Protein AF-0000000068847192 (afdb_homodimer)

Secondary structure (DSSP, 8-state):
--GGG----------------------SS-GGGSPP---PSSPPGGGB-HHHHHHHHHHHHHHHHHTT-HHHHHHHHHHHHHHHHIIIIIIIIIIIS--S---HHHHHHHHHHHHHHTS--HHHHHHHHHHHHHTTTSTT-TT-GGG-HHIIIIIHHHBPPP--/---TT----------------------SS-GGGSPP---PSSPPGGGB-HHHHHHHHHHHHHHHHHTT-HHHHHHHHHHHHHHHHIIIIIIIIIIIS--S---HHHHHHHHHHHHHHTS--HHHHHHHHHHHHHTTTSTT-TT-GGG-HHIIIIIHHHBPPP--

Sequence (328 aa):
MVLAALYGSSLSRANTEESSLDTLTKTTIPYKDQERKCSSFPPPLKDIRFTMATYITLTQLLGFAGIFFVATIWWAFILWPITGFGITGGAHRLWAHRSYKASFAYRFVVMLVNSCANQGTIFHWARDHRTHHFHSETVADPHDAIRGFWFAHMGWLYLKKDPRMVLAALYGSSLSRANTEESSLDTLTKTTIPYKDQERKCSSFPPPLKDIRFTMATYITLTQLLGFAGIFFVATIWWAFILWPITGFGITGGAHRLWAHRSYKASFAYRFVVMLVNSCANQGTIFHWARDHRTHHFHSETVADPHDAIRGFWFAHMGWLYLKKDPR

Organism: Emiliania huxleyi (strain CCMP1516) (NCBI:txid280463)

Nearest PDB structures (foldseek):
  4zyo-assembly1_A  TM=8.485E-01  e=9.869E-08  Homo sapiens
  6wf2-assembly2_B  TM=8.225E-01  e=1.089E-06  Mus musculus
  4zyo-assembly1_A  TM=8.483E-01  e=6.723E-08  Homo sapiens
  6wf2-assembly2_B  TM=8.226E-01  e=6.934E-07  Mus musculus

Radius of gyration: 26.0 Å; Cα contacts (8 Å, |Δi|>4): 308; chains: 2; bounding box: 58×50×109 Å

pLDDT: mean 81.65, std 25.5, range [20.22, 98.69]

Solvent-accessible surface area (backbone atoms only — not comparable to full-atom values): 18734 Å² total; per-residue (Å²): 134,79,77,80,71,66,86,69,72,78,75,71,80,68,76,70,74,73,69,72,79,65,78,67,75,70,69,85,61,55,51,78,70,46,80,64,77,77,78,55,85,76,67,60,73,89,45,46,32,61,70,51,37,49,50,54,52,49,51,49,52,51,51,61,61,34,68,80,35,68,69,50,48,52,50,48,63,60,43,46,63,50,22,46,40,9,39,56,58,24,37,44,33,41,63,49,56,49,17,52,85,77,53,69,70,56,50,50,53,33,49,52,33,24,52,71,53,65,68,64,52,61,68,57,38,22,50,52,51,52,40,29,33,76,27,60,68,21,63,56,12,68,49,24,27,82,71,23,44,62,35,36,70,50,43,42,63,31,34,62,73,70,87,105,143,81,70,90,70,63,87,72,72,78,76,69,79,67,76,67,73,74,67,71,77,66,78,65,73,71,69,85,61,55,52,77,72,46,81,65,78,77,78,56,84,76,66,60,72,88,45,47,33,60,71,52,38,50,51,54,52,50,51,49,52,50,50,62,59,34,68,79,33,69,68,50,49,53,50,48,62,60,42,44,64,51,23,45,41,9,39,56,58,24,36,45,32,41,62,48,56,48,17,50,87,76,51,68,70,56,50,50,54,34,50,53,33,23,53,71,50,66,68,65,51,61,68,58,40,22,50,51,51,51,40,29,33,74,27,59,70,22,64,58,13,68,50,24,26,81,71,22,43,62,35,37,72,52,42,43,63,31,32,61,72,72,87,104

InterPro domains:
  IPR015876 Acyl-CoA desaturase [PR00075] (69-91)
  IPR015876 Acyl-CoA desaturase [PR00075] (92-112)
  IPR015876 Acyl-CoA desaturase [PR00075] (129-158)
  IPR015876 Acyl-CoA desaturase [PTHR11351] (25-163)
  IPR015876 Acyl-CoA desaturase [cd03505] (71-157)

Foldseek 3Di:
DPPPPDPPPPPPPPPPPPPPPPCPVPPPDPLQPDDAPLQPPPHDPVFFPVVQVVVVVVVVVVVVVLVPPPVSVVVCVVLVVQLVCLVVVNLNDCQQVVVDDDDPVVNVSSQVSPVVVVPDHSVVSSVLVNQCVVQAQGNSNLQRCVSDDVSNPPVSSGGHGDPD/DPPPPDPPPPPPPPPPPPPPPPCPVPPPDPLQPDDAPLQPPPHDPVFFPVVQQVVVVVVVVVVVVLVPPPVSVVVCVVLVVQLVCLVVVNLNDCQQVVVDDDDPVVNVSSQVSPVVVVPDHSVVSSVLVNQCVVQAQGLSNLQRCVSDDVSNPPVSSGGHRDPD

Structure (mmCIF, N/CA/C/O backbone):
data_AF-0000000068847192-model_v1
#
loop_
_entity.id
_entity.type
_entity.pdbx_description
1 polymer 'Fatty acid desaturase domain-containing protein'
#
loop_
_atom_site.group_PDB
_atom_site.id
_atom_site.type_symbol
_atom_site.label_atom_id
_atom_site.label_alt_id
_atom_site.label_comp_id
_atom_site.label_asym_id
_atom_site.label_entity_id
_atom_site.label_seq_id
_atom_site.pdbx_PDB_ins_code
_atom_site.Cartn_x
_atom_site.Cartn_y
_atom_site.Cartn_z
_atom_site.occupancy
_atom_site.B_iso_or_equiv
_atom_site.auth_seq_id
_atom_site.auth_comp_id
_atom_site.auth_asym_id
_atom_site.auth_atom_id
_atom_site.pdbx_PDB_model_num
ATOM 1 N N . MET A 1 1 ? 3.75 22.703 -53.25 1 21.34 1 MET A N 1
ATOM 2 C CA . MET A 1 1 ? 3.633 22.984 -51.812 1 21.34 1 MET A CA 1
ATOM 3 C C . MET A 1 1 ? 2.201 22.781 -51.344 1 21.34 1 MET A C 1
ATOM 5 O O . MET A 1 1 ? 1.979 22.234 -50.25 1 21.34 1 MET A O 1
ATOM 9 N N . VAL A 1 2 ? 1.246 23.406 -51.969 1 22.47 2 VAL A N 1
ATOM 10 C CA . VAL A 1 2 ? -0.126 23.656 -51.562 1 22.47 2 VAL A CA 1
ATOM 11 C C . VAL A 1 2 ? -0.964 22.391 -51.75 1 22.47 2 VAL A C 1
ATOM 13 O O . VAL A 1 2 ? -2.178 22.406 -51.5 1 22.47 2 VAL A O 1
ATOM 16 N N . LEU A 1 3 ? -0.481 21.359 -52.406 1 22.64 3 LEU A N 1
ATOM 17 C CA . LEU A 1 3 ? -1.389 20.391 -53 1 22.64 3 LEU A CA 1
ATOM 18 C C . LEU A 1 3 ? -2.107 19.578 -51.938 1 22.64 3 LEU A C 1
ATOM 20 O O . LEU A 1 3 ? -2.809 18.625 -52.25 1 22.64 3 LEU A O 1
ATOM 24 N N . ALA A 1 4 ? -1.547 19.609 -50.656 1 22.33 4 ALA A N 1
ATOM 25 C CA . ALA A 1 4 ? -1.817 18.5 -49.719 1 22.33 4 ALA A CA 1
ATOM 26 C C . ALA A 1 4 ? -3.27 18.531 -49.25 1 22.33 4 ALA A C 1
ATOM 28 O O . ALA A 1 4 ? -3.645 17.797 -48.344 1 22.33 4 ALA A O 1
ATOM 29 N N . ALA A 1 5 ? -4.055 19.5 -49.625 1 23.88 5 ALA A N 1
ATOM 30 C CA . ALA A 1 5 ? -5.266 19.844 -48.875 1 23.88 5 ALA A CA 1
ATOM 31 C C . ALA A 1 5 ? -6.348 18.781 -49.094 1 23.88 5 ALA A C 1
ATOM 33 O O . ALA A 1 5 ? -7.223 18.609 -48.219 1 23.88 5 ALA A O 1
ATOM 34 N N . LEU A 1 6 ? -6.488 18.219 -50.219 1 22.09 6 LEU A N 1
ATOM 35 C CA . LEU A 1 6 ? -7.848 17.953 -50.688 1 22.09 6 LEU A CA 1
ATOM 36 C C . LEU A 1 6 ? -8.43 16.734 -50 1 22.09 6 LEU A C 1
ATOM 38 O O . LEU A 1 6 ? -9.656 16.594 -49.875 1 22.09 6 LEU A O 1
ATOM 42 N N . TYR A 1 7 ? -7.719 15.641 -49.844 1 24.02 7 TYR A N 1
ATOM 43 C CA . TYR A 1 7 ? -8.523 14.43 -49.906 1 24.02 7 TYR A CA 1
ATOM 44 C C . TYR A 1 7 ? -9.359 14.273 -48.625 1 24.02 7 TYR A C 1
ATOM 46 O O . TYR A 1 7 ? -8.836 13.898 -47.594 1 24.02 7 TYR A O 1
ATOM 54 N N . GLY A 1 8 ? -10.281 15.219 -48.281 1 24.44 8 GLY A N 1
ATOM 55 C CA . GLY A 1 8 ? -11.172 15.164 -47.125 1 24.44 8 GLY A CA 1
ATOM 56 C C . GLY A 1 8 ? -12.078 13.953 -47.156 1 24.44 8 GLY A C 1
ATOM 57 O O . GLY A 1 8 ? -13.188 14 -47.688 1 24.44 8 GLY A O 1
ATOM 58 N N . SER A 1 9 ? -11.594 12.789 -47.625 1 23.48 9 SER A N 1
ATOM 59 C CA . SER A 1 9 ? -12.547 11.695 -47.781 1 23.48 9 SER A CA 1
ATOM 60 C C . SER A 1 9 ? -13.422 11.516 -46.562 1 23.48 9 SER A C 1
ATOM 62 O O . SER A 1 9 ? -12.961 11.734 -45.438 1 23.48 9 SER A O 1
ATOM 64 N N . SER A 1 10 ? -14.734 11.656 -46.719 1 24.69 10 SER A N 1
ATOM 65 C CA . SER A 1 10 ? -15.914 11.406 -45.906 1 24.69 10 SER A CA 1
ATOM 66 C C . SER A 1 10 ? -15.844 10.039 -45.219 1 24.69 10 SER A C 1
ATOM 68 O O . SER A 1 10 ? -15.93 9.008 -45.906 1 24.69 10 SER A O 1
ATOM 70 N N . LEU A 1 11 ? -14.883 9.703 -44.5 1 23.61 11 LEU A N 1
ATOM 71 C CA . LEU A 1 11 ? -14.922 8.422 -43.781 1 23.61 11 LEU A CA 1
ATOM 72 C C . LEU A 1 11 ? -16.297 8.195 -43.156 1 23.61 11 LEU A C 1
ATOM 74 O O . LEU A 1 11 ? -16.734 8.977 -42.312 1 23.61 11 LEU A O 1
ATOM 78 N N . SER A 1 12 ? -17.188 7.723 -43.875 1 22.62 12 SER A N 1
ATOM 79 C CA . SER A 1 12 ? -18.516 7.309 -43.438 1 22.62 12 SER A CA 1
ATOM 80 C C . SER A 1 12 ? -18.469 6.582 -42.094 1 22.62 12 SER A C 1
ATOM 82 O O . SER A 1 12 ? -17.609 5.711 -41.875 1 22.62 12 SER A O 1
ATOM 84 N N . ARG A 1 13 ? -18.953 7.188 -41.125 1 25.27 13 ARG A N 1
ATOM 85 C CA . ARG A 1 13 ? -19.234 6.613 -39.812 1 25.27 13 ARG A CA 1
ATOM 86 C C . ARG A 1 13 ? -19.969 5.289 -39.938 1 25.27 13 ARG A C 1
ATOM 88 O O . ARG A 1 13 ? -21.188 5.27 -40.156 1 25.27 13 ARG A O 1
ATOM 95 N N . ALA A 1 14 ? -19.484 4.348 -40.656 1 26.11 14 ALA A N 1
ATOM 96 C CA . ALA A 1 14 ? -20.125 3.033 -40.688 1 26.11 14 ALA A CA 1
ATOM 97 C C . ALA A 1 14 ? -20.719 2.707 -39.312 1 26.11 14 ALA A C 1
ATOM 99 O O . ALA A 1 14 ? -20.125 3.02 -38.281 1 26.11 14 ALA A O 1
ATOM 100 N N . ASN A 1 15 ? -22 2.572 -39.25 1 25.14 15 ASN A N 1
ATOM 101 C CA . ASN A 1 15 ? -22.906 2.146 -38.188 1 25.14 15 ASN A CA 1
ATOM 102 C C . ASN A 1 15 ? -22.359 0.946 -37.406 1 25.14 15 ASN A C 1
ATOM 104 O O . ASN A 1 15 ? -22.344 -0.173 -37.938 1 25.14 15 ASN A O 1
ATOM 108 N N . THR A 1 16 ? -21.188 0.986 -37.031 1 26.28 16 THR A N 1
ATOM 109 C CA . THR A 1 16 ? -20.812 -0.153 -36.188 1 26.28 16 THR A CA 1
ATOM 110 C C . THR A 1 16 ? -21.969 -0.578 -35.312 1 26.28 16 THR A C 1
ATOM 112 O O . THR A 1 16 ? -22.5 0.225 -34.531 1 26.28 16 THR A O 1
ATOM 115 N N . GLU A 1 17 ? -22.797 -1.427 -35.844 1 28.17 17 GLU A N 1
ATOM 116 C CA . GLU A 1 17 ? -23.828 -2.113 -35.062 1 28.17 17 GLU A CA 1
ATOM 117 C C . GLU A 1 17 ? -23.391 -2.301 -33.594 1 28.17 17 GLU A C 1
ATOM 119 O O . GLU A 1 17 ? -22.25 -2.721 -33.344 1 28.17 17 GLU A O 1
ATOM 124 N N . GLU A 1 18 ? -23.781 -1.43 -32.719 1 30.08 18 GLU A N 1
ATOM 125 C CA . GLU A 1 18 ? -23.781 -1.596 -31.281 1 30.08 18 GLU A CA 1
ATOM 126 C C . GLU A 1 18 ? -24.031 -3.051 -30.891 1 30.08 18 GLU A C 1
ATOM 128 O O . GLU A 1 18 ? -25.109 -3.584 -31.109 1 30.08 18 GLU A O 1
ATOM 133 N N . SER A 1 19 ? -23.203 -3.93 -31.297 1 30.58 19 SER A N 1
ATOM 134 C CA . SER A 1 19 ? -23.391 -5.262 -30.719 1 30.58 19 SER A CA 1
ATOM 135 C C . SER A 1 19 ? -24.016 -5.184 -29.328 1 30.58 19 SER A C 1
ATOM 137 O O . SER A 1 19 ? -23.656 -4.32 -28.531 1 30.58 19 SER A O 1
ATOM 139 N N . SER A 1 20 ? -25.25 -5.598 -29.172 1 30.47 20 SER A N 1
ATOM 140 C CA . SER A 1 20 ? -26.031 -5.809 -27.953 1 30.47 20 SER A CA 1
ATOM 141 C C . SER A 1 20 ? -25.141 -6.215 -26.797 1 30.47 20 SER A C 1
ATOM 143 O O . SER A 1 20 ? -24.375 -7.18 -26.891 1 30.47 20 SER A O 1
ATOM 145 N N . LEU A 1 21 ? -24.453 -5.316 -26.172 1 32 21 LEU A N 1
ATOM 146 C CA . LEU A 1 21 ? -24 -5.586 -24.797 1 32 21 LEU A CA 1
ATOM 147 C C . LEU A 1 21 ? -24.875 -6.66 -24.156 1 32 21 LEU A C 1
ATOM 149 O O . LEU A 1 21 ? -26.047 -6.418 -23.859 1 32 21 LEU A O 1
ATOM 153 N N . ASP A 1 22 ? -25.016 -7.801 -24.719 1 30.55 22 ASP A N 1
ATOM 154 C CA . ASP A 1 22 ? -25.672 -8.992 -24.188 1 30.55 22 ASP A CA 1
ATOM 155 C C . ASP A 1 22 ? -25.797 -8.938 -22.672 1 30.55 22 ASP A C 1
ATOM 157 O O . ASP A 1 22 ? -24.938 -8.383 -22 1 30.55 22 ASP A O 1
ATOM 161 N N . THR A 1 23 ? -27.016 -8.992 -22.062 1 32.91 23 THR A N 1
ATOM 162 C CA . THR A 1 23 ? -27.516 -9.258 -20.719 1 32.91 23 THR A CA 1
ATOM 163 C C . THR A 1 23 ? -26.562 -10.141 -19.938 1 32.91 23 THR A C 1
ATOM 165 O O . THR A 1 23 ? -26.516 -11.352 -20.141 1 32.91 23 THR A O 1
ATOM 168 N N . LEU A 1 24 ? -25.344 -10.109 -20.078 1 34.66 24 LEU A N 1
ATOM 169 C CA . LEU A 1 24 ? -24.641 -10.906 -19.078 1 34.66 24 LEU A CA 1
ATOM 170 C C . LEU A 1 24 ? -25.469 -10.977 -17.781 1 34.66 24 LEU A C 1
ATOM 172 O O . LEU A 1 24 ? -25.844 -9.945 -17.234 1 34.66 24 LEU A O 1
ATOM 176 N N . THR A 1 25 ? -26.344 -11.812 -17.656 1 34.16 25 THR A N 1
ATOM 177 C CA . THR A 1 25 ? -27.062 -12.188 -16.438 1 34.16 25 THR A CA 1
ATOM 178 C C . THR A 1 25 ? -26.25 -11.82 -15.195 1 34.16 25 THR A C 1
ATOM 180 O O . THR A 1 25 ? -25.156 -12.344 -14.984 1 34.16 25 THR A O 1
ATOM 183 N N . LYS A 1 26 ? -26.109 -10.523 -14.789 1 43.44 26 LYS A N 1
ATOM 184 C CA . LYS A 1 26 ? -25.734 -10.008 -13.477 1 43.44 26 LYS A CA 1
ATOM 185 C C . LYS A 1 26 ? -25.812 -11.102 -12.414 1 43.44 26 LYS A C 1
ATOM 187 O O . LYS A 1 26 ? 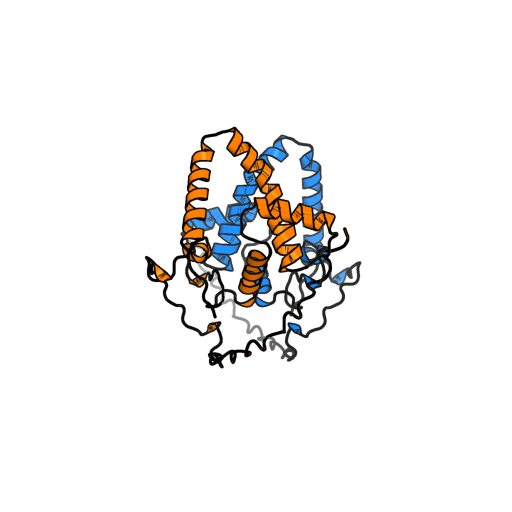-26.906 -11.586 -12.094 1 43.44 26 LYS A O 1
ATOM 192 N N . THR A 1 27 ? -25.016 -12.016 -12.461 1 47.59 27 THR A N 1
ATOM 193 C CA . THR A 1 27 ? -25.094 -12.945 -11.336 1 47.59 27 THR A CA 1
ATOM 194 C C . THR A 1 27 ? -25.484 -12.219 -10.055 1 47.59 27 THR A C 1
ATOM 196 O O . THR A 1 27 ? -24.812 -11.266 -9.648 1 47.59 27 THR A O 1
ATOM 199 N N . THR A 1 28 ? -26.656 -12.125 -9.594 1 61.75 28 THR A N 1
ATOM 200 C CA . THR A 1 28 ? -27.375 -11.594 -8.438 1 61.75 28 THR A CA 1
ATOM 201 C C . THR A 1 28 ? -26.625 -11.922 -7.145 1 61.75 28 THR A C 1
ATOM 203 O O . THR A 1 28 ? -26.969 -11.391 -6.082 1 61.75 28 THR A O 1
ATOM 206 N N . ILE A 1 29 ? -25.641 -12.914 -7.391 1 66.25 29 ILE A N 1
ATOM 207 C CA . ILE A 1 29 ? -25.016 -13.266 -6.121 1 66.25 29 ILE A CA 1
ATOM 208 C C . ILE A 1 29 ? -23.859 -12.312 -5.832 1 66.25 29 ILE A C 1
ATOM 210 O O . ILE A 1 29 ? -22.969 -12.133 -6.668 1 66.25 29 ILE A O 1
ATOM 214 N N . PRO A 1 30 ? -23.922 -11.625 -4.781 1 75 30 PRO A N 1
ATOM 215 C CA . PRO A 1 30 ? -22.828 -10.742 -4.395 1 75 30 PRO A CA 1
ATOM 216 C C . PRO A 1 30 ? -21.453 -11.422 -4.504 1 75 30 PRO A C 1
ATOM 218 O O . PRO A 1 30 ? -21.344 -12.625 -4.246 1 75 30 PRO A O 1
ATOM 221 N N . TYR A 1 31 ? -20.453 -10.695 -5.027 1 76.44 31 TYR A N 1
ATOM 222 C CA . TYR A 1 31 ? -19.109 -11.219 -5.23 1 76.44 31 TYR A CA 1
ATOM 223 C C . TYR A 1 31 ? -18.641 -12 -4.012 1 76.44 31 TYR A C 1
ATOM 225 O O . TYR A 1 31 ? -17.953 -13.016 -4.148 1 76.44 31 TYR A O 1
ATOM 233 N N . LYS A 1 32 ? -18.953 -11.531 -2.896 1 74.88 32 LYS A N 1
ATOM 234 C CA . LYS A 1 32 ? -18.516 -12.141 -1.646 1 74.88 32 LYS A CA 1
ATOM 235 C C . LYS A 1 32 ? -19.047 -13.562 -1.512 1 74.88 32 LYS A C 1
ATOM 237 O O . LYS A 1 32 ? -18.453 -14.391 -0.814 1 74.88 32 LYS A O 1
ATOM 242 N N . ASP A 1 33 ? -19.969 -13.805 -2.234 1 77 33 ASP A N 1
ATOM 243 C CA . ASP A 1 33 ? -20.641 -15.094 -2.084 1 77 33 ASP A CA 1
ATOM 244 C C . ASP A 1 33 ? -20.344 -16.016 -3.258 1 77 33 ASP A C 1
ATOM 246 O O . ASP A 1 33 ? -20.766 -17.172 -3.27 1 77 33 ASP A O 1
ATOM 250 N N . GLN A 1 34 ? -19.688 -15.438 -4.121 1 74.88 34 GLN A N 1
ATOM 251 C CA . GLN A 1 34 ? -19.344 -16.25 -5.289 1 74.88 34 GLN A CA 1
ATOM 252 C C . GLN A 1 34 ? -18.156 -17.156 -5 1 74.88 34 GLN A C 1
ATOM 254 O O . GLN A 1 34 ? -17.266 -16.812 -4.227 1 74.88 34 GLN A O 1
ATOM 259 N N . GLU A 1 35 ? -18.266 -18.391 -5.578 1 76.31 35 GLU A N 1
ATOM 260 C CA . GLU A 1 35 ? -17.219 -19.375 -5.375 1 76.31 35 GLU A CA 1
ATOM 261 C C . GLU A 1 35 ? -15.961 -19.016 -6.164 1 76.31 35 GLU A C 1
ATOM 263 O O . GLU A 1 35 ? -16.047 -18.547 -7.301 1 76.31 35 GLU A O 1
ATOM 268 N N . ARG A 1 36 ? -14.883 -19.141 -5.477 1 76.88 36 ARG A N 1
ATOM 269 C CA . ARG A 1 36 ? -13.602 -18.875 -6.125 1 76.88 36 ARG A CA 1
ATOM 270 C C . ARG A 1 36 ? -13.203 -20.031 -7.039 1 76.88 36 ARG A C 1
ATOM 272 O O . ARG A 1 36 ? -13.469 -21.203 -6.723 1 76.88 36 ARG A O 1
ATOM 279 N N . LYS A 1 37 ? -12.906 -19.672 -8.188 1 60.16 37 LYS A N 1
ATOM 280 C CA . LYS A 1 37 ? -12.391 -20.734 -9.055 1 60.16 37 LYS A CA 1
ATOM 281 C C . LYS A 1 37 ? -11.117 -21.344 -8.477 1 60.16 37 LYS A C 1
ATOM 283 O O . LYS A 1 37 ? -10.219 -20.625 -8.047 1 60.16 37 LYS A O 1
ATOM 288 N N . CYS A 1 38 ? -11.25 -22.484 -7.691 1 57.78 38 CYS A N 1
ATOM 289 C CA . CYS A 1 38 ? -10.07 -23.172 -7.18 1 57.78 38 CYS A CA 1
ATOM 290 C C . CYS A 1 38 ? -8.945 -23.172 -8.219 1 57.78 38 CYS A C 1
ATOM 292 O O . CYS A 1 38 ? -9.164 -23.547 -9.367 1 57.78 38 CYS A O 1
ATOM 294 N N . SER A 1 39 ? -8 -22.203 -8.094 1 58.22 39 SER A N 1
ATOM 295 C CA . SER A 1 39 ? -6.891 -22.219 -9.047 1 58.22 39 SER A CA 1
ATOM 296 C C . SER A 1 39 ? -6.051 -23.484 -8.883 1 58.22 39 SER A C 1
ATOM 298 O O . SER A 1 39 ? -5.594 -23.797 -7.781 1 58.22 39 SER A O 1
ATOM 300 N N . SER A 1 40 ? -6.402 -24.594 -9.516 1 65.38 40 SER A N 1
ATOM 301 C CA . SER A 1 40 ? -5.543 -25.766 -9.586 1 65.38 40 SER A CA 1
ATOM 302 C C . SER A 1 40 ? -4.145 -25.391 -10.07 1 65.38 40 SER A C 1
ATOM 304 O O . SER A 1 40 ? -3.979 -24.469 -10.859 1 65.38 40 SER A O 1
ATOM 306 N N . PHE A 1 41 ? -3.078 -25.844 -9.336 1 74.62 41 PHE A N 1
ATOM 307 C CA . PHE A 1 41 ? -1.719 -25.719 -9.852 1 74.62 41 PHE A CA 1
ATOM 308 C C . PHE A 1 41 ? -1.278 -27.016 -10.523 1 74.62 41 PHE A C 1
ATOM 310 O O . PHE A 1 41 ? -1.486 -28.109 -9.992 1 74.62 41 PHE A O 1
ATOM 317 N N . PRO A 1 42 ? -0.762 -26.984 -11.672 1 80.56 42 PRO A N 1
ATOM 318 C CA . PRO A 1 42 ? -0.5 -25.781 -12.469 1 80.56 42 PRO A CA 1
ATOM 319 C C . PRO A 1 42 ? -1.751 -25.25 -13.164 1 80.56 42 PRO A C 1
ATOM 321 O O . PRO A 1 42 ? -2.668 -26.016 -13.461 1 80.56 42 PRO A O 1
ATOM 324 N N . PRO A 1 43 ? -1.784 -23.922 -13.383 1 84.62 43 PRO A N 1
ATOM 325 C CA . PRO A 1 43 ? -2.934 -23.375 -14.109 1 84.62 43 PRO A CA 1
ATOM 326 C C . PRO A 1 43 ? -2.996 -23.844 -15.562 1 84.62 43 PRO A C 1
ATOM 328 O O . PRO A 1 43 ? -1.967 -24.172 -16.156 1 84.62 43 PRO A O 1
ATOM 331 N N . PRO A 1 44 ? -4.242 -23.906 -16.016 1 87.06 44 PRO A N 1
ATOM 332 C CA . PRO A 1 44 ? -4.352 -24.219 -17.453 1 87.06 44 PRO A CA 1
ATOM 333 C C . PRO A 1 44 ? -3.605 -23.219 -18.328 1 87.06 44 PRO A C 1
ATOM 335 O O . PRO A 1 44 ? -3.574 -22.016 -18.016 1 87.06 44 PRO A O 1
ATOM 338 N N . LEU A 1 45 ? -3.002 -23.719 -19.391 1 90 45 LEU A N 1
ATOM 339 C CA . LEU A 1 45 ? -2.191 -22.922 -20.297 1 90 45 LEU A CA 1
ATOM 340 C C . LEU A 1 45 ? -3.008 -21.766 -20.875 1 90 45 LEU A C 1
ATOM 342 O O . LEU A 1 45 ? -2.479 -20.672 -21.094 1 90 45 LEU A O 1
ATOM 346 N N . LYS A 1 46 ? -4.32 -22.031 -21.078 1 90.44 46 LYS A N 1
ATOM 347 C CA . LYS A 1 46 ? -5.18 -21.016 -21.703 1 90.44 46 LYS A CA 1
ATOM 348 C C . LYS A 1 46 ? -5.344 -19.812 -20.797 1 90.44 46 LYS A C 1
ATOM 350 O O . LYS A 1 46 ? -5.715 -18.719 -21.25 1 90.44 46 LYS A O 1
ATOM 355 N N . ASP A 1 47 ? -5.082 -19.938 -19.516 1 91.38 47 ASP A N 1
ATOM 356 C CA . ASP A 1 47 ? -5.289 -18.859 -18.562 1 91.38 47 ASP A CA 1
ATOM 357 C C . ASP A 1 47 ? -3.998 -18.078 -18.328 1 91.38 47 ASP A C 1
ATOM 359 O O . ASP A 1 47 ? -4.008 -17.031 -17.688 1 91.38 47 ASP A O 1
ATOM 363 N N . ILE A 1 48 ? -2.922 -18.547 -18.922 1 94.69 48 ILE A N 1
ATOM 364 C CA . ILE A 1 48 ? -1.628 -17.906 -18.688 1 94.69 48 ILE A CA 1
ATOM 365 C C . ILE A 1 48 ? -1.436 -16.75 -19.672 1 94.69 48 ILE A C 1
ATOM 367 O O . ILE A 1 48 ? -1.685 -16.906 -20.875 1 94.69 48 ILE A O 1
ATOM 371 N N . ARG A 1 49 ? -1.026 -15.633 -19.078 1 95.44 49 ARG A N 1
ATOM 372 C CA . ARG A 1 49 ? -0.586 -14.5 -19.906 1 95.44 49 ARG A CA 1
ATOM 373 C C . ARG A 1 49 ? 0.882 -14.648 -20.281 1 95.44 49 ARG A C 1
ATOM 375 O O . ARG A 1 49 ? 1.758 -14.062 -19.641 1 95.44 49 ARG A O 1
ATOM 382 N N . PHE A 1 50 ? 1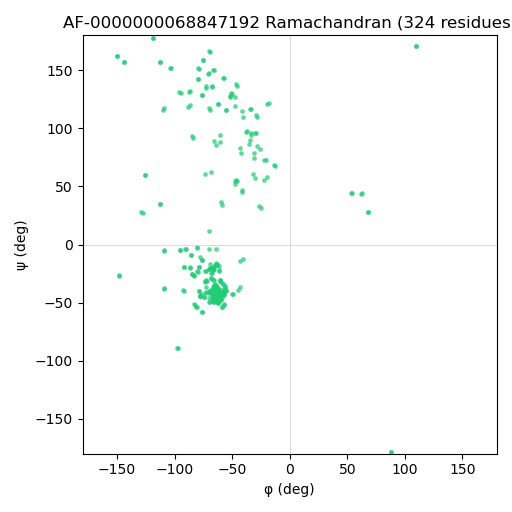.146 -15.203 -21.359 1 96.62 50 PHE A N 1
ATOM 383 C CA . PHE A 1 50 ? 2.486 -15.656 -21.719 1 96.62 50 PHE A CA 1
ATOM 384 C C . PHE A 1 50 ? 3.434 -14.469 -21.875 1 96.62 50 PHE A C 1
ATOM 386 O O . PHE A 1 50 ? 4.602 -14.547 -21.5 1 96.62 50 PHE A O 1
ATOM 393 N N . THR A 1 51 ? 2.975 -13.453 -22.5 1 95.94 51 THR A N 1
ATOM 394 C CA . THR A 1 51 ? 3.836 -12.289 -22.688 1 95.94 51 THR A CA 1
ATOM 395 C C . THR A 1 51 ? 4.289 -11.719 -21.359 1 95.94 51 THR A C 1
ATOM 397 O O . THR A 1 51 ? 5.484 -11.516 -21.125 1 95.94 51 THR A O 1
ATOM 400 N N . MET A 1 52 ? 3.301 -11.562 -20.484 1 96.12 52 MET A N 1
ATOM 401 C CA . MET A 1 52 ? 3.621 -11 -19.172 1 96.12 52 MET A CA 1
ATOM 402 C C . MET A 1 52 ? 4.426 -11.984 -18.344 1 96.12 52 MET A C 1
ATOM 404 O O . MET A 1 52 ? 5.371 -11.594 -17.656 1 96.12 52 MET A O 1
ATOM 408 N N . ALA A 1 53 ? 4.066 -13.203 -18.391 1 96.69 53 ALA A N 1
ATOM 409 C CA . ALA A 1 53 ? 4.766 -14.242 -17.625 1 96.69 53 ALA A CA 1
ATOM 410 C C . ALA A 1 53 ? 6.238 -14.305 -18.031 1 96.69 53 ALA A C 1
ATOM 412 O O . ALA A 1 53 ? 7.117 -14.375 -17.156 1 96.69 53 ALA A O 1
ATOM 413 N N . THR A 1 54 ? 6.469 -14.281 -19.281 1 97.88 54 THR A N 1
ATOM 414 C CA . THR A 1 54 ? 7.84 -14.312 -19.781 1 97.88 54 THR A CA 1
ATOM 415 C C . THR A 1 54 ? 8.602 -13.055 -19.359 1 97.88 54 THR A C 1
ATOM 417 O O . THR A 1 54 ? 9.734 -13.141 -18.891 1 97.88 54 THR A O 1
ATOM 420 N N . TYR A 1 55 ? 7.973 -11.969 -19.562 1 97.62 55 TYR A N 1
ATOM 421 C CA . TYR A 1 55 ? 8.602 -10.695 -19.219 1 97.62 55 TYR A CA 1
ATOM 422 C C . TYR A 1 55 ? 9.008 -10.664 -17.75 1 97.62 55 TYR A C 1
ATOM 424 O O . TYR A 1 55 ? 10.156 -10.359 -17.422 1 97.62 55 TYR A O 1
ATOM 432 N N . ILE A 1 56 ? 8.07 -10.992 -16.875 1 97.06 56 ILE A N 1
ATOM 433 C CA . ILE A 1 56 ? 8.328 -10.93 -15.438 1 97.06 56 ILE A CA 1
ATOM 434 C C . ILE A 1 56 ? 9.422 -11.93 -15.07 1 97.06 56 ILE A C 1
ATOM 436 O O . ILE A 1 56 ? 10.328 -11.609 -14.297 1 97.06 56 ILE A O 1
ATOM 440 N N . THR A 1 57 ? 9.367 -13.109 -15.602 1 97.88 57 THR A N 1
ATOM 441 C CA . THR A 1 57 ? 10.352 -14.141 -15.297 1 97.88 57 THR A CA 1
ATOM 442 C C . THR A 1 57 ? 11.742 -13.703 -15.742 1 97.88 57 THR A C 1
ATOM 444 O O . THR A 1 57 ? 12.711 -13.828 -14.992 1 97.88 57 THR A O 1
ATOM 447 N N . LEU A 1 58 ? 11.812 -13.156 -16.922 1 97.81 58 LEU A N 1
ATOM 448 C CA . LEU A 1 58 ? 13.102 -12.719 -17.438 1 97.81 58 LEU A CA 1
ATOM 449 C C . LEU A 1 58 ? 13.656 -11.562 -16.609 1 97.81 58 LEU A C 1
ATOM 451 O O . LEU A 1 58 ? 14.859 -11.523 -16.328 1 97.81 58 LEU A O 1
ATOM 455 N N . THR A 1 59 ? 12.805 -10.672 -16.281 1 95.81 59 THR A N 1
ATOM 456 C CA . THR A 1 59 ? 13.25 -9.531 -15.484 1 95.81 59 THR A CA 1
ATOM 457 C C . THR A 1 59 ? 13.758 -9.992 -14.125 1 95.81 59 THR A C 1
ATOM 459 O O . THR A 1 59 ? 14.758 -9.477 -13.617 1 95.81 59 THR A O 1
ATOM 462 N N . GLN A 1 60 ? 13.062 -10.977 -13.547 1 96.31 60 GLN A N 1
ATOM 463 C CA . GLN A 1 60 ? 13.516 -11.508 -12.266 1 96.31 60 GLN A CA 1
ATOM 464 C C . GLN A 1 60 ? 14.859 -12.203 -12.398 1 96.31 60 GLN A C 1
ATOM 466 O O . GLN A 1 60 ? 15.734 -12.055 -11.539 1 96.31 60 GLN A O 1
ATOM 471 N N . LEU A 1 61 ? 15.062 -12.945 -13.414 1 97.38 61 LEU A N 1
ATOM 472 C CA . LEU A 1 61 ? 16.328 -13.633 -13.656 1 97.38 61 LEU A CA 1
ATOM 473 C C . LEU A 1 61 ? 17.469 -12.625 -13.844 1 97.38 61 LEU A C 1
ATOM 475 O O . LEU A 1 61 ? 18.562 -12.812 -13.305 1 97.38 61 LEU A O 1
ATOM 479 N N . LEU A 1 62 ? 17.188 -11.625 -14.578 1 96 62 LEU A N 1
ATOM 480 C CA . LEU A 1 62 ? 18.188 -10.57 -14.766 1 96 62 LEU A CA 1
ATOM 481 C C . LEU A 1 62 ? 18.484 -9.875 -13.445 1 96 62 LEU A C 1
ATOM 483 O O . LEU A 1 62 ? 19.641 -9.516 -13.188 1 96 62 LEU A O 1
ATOM 487 N N . GLY A 1 63 ? 17.422 -9.648 -12.719 1 95.25 63 GLY A N 1
ATOM 488 C CA . GLY A 1 63 ? 17.656 -9.078 -11.398 1 95.25 63 GLY A CA 1
ATOM 489 C C . GLY A 1 63 ? 18.562 -9.922 -10.539 1 95.25 63 GLY A C 1
ATOM 490 O O . GLY A 1 63 ? 19.469 -9.398 -9.883 1 95.25 63 GLY A O 1
ATOM 491 N N . PHE A 1 64 ? 18.391 -11.195 -10.547 1 96.25 64 PHE A N 1
ATOM 492 C CA . PHE A 1 64 ? 19.219 -12.109 -9.773 1 96.25 64 PHE A CA 1
ATOM 493 C C . PHE A 1 64 ? 20.656 -12.086 -10.289 1 96.25 64 PHE A C 1
ATOM 495 O O . PHE A 1 64 ? 21.609 -12.102 -9.5 1 96.25 64 PHE A O 1
ATOM 502 N N . ALA A 1 65 ? 20.828 -12.031 -11.562 1 96.81 65 ALA A N 1
ATOM 503 C CA . ALA A 1 65 ? 22.156 -11.938 -12.141 1 96.81 65 ALA A CA 1
ATOM 504 C C . ALA A 1 65 ? 22.828 -10.617 -11.75 1 96.81 65 ALA A C 1
ATOM 506 O O . ALA A 1 65 ? 24.047 -10.57 -11.562 1 96.81 65 ALA A O 1
ATOM 507 N N . GLY A 1 66 ? 22 -9.594 -11.641 1 96.62 66 GLY A N 1
ATOM 508 C CA . GLY A 1 66 ? 22.5 -8.266 -11.344 1 96.62 66 GLY A CA 1
ATOM 509 C C . GLY A 1 66 ? 23.109 -8.148 -9.953 1 96.62 66 GLY A C 1
ATOM 510 O O . GLY A 1 66 ? 23.891 -7.238 -9.688 1 96.62 66 GLY A O 1
ATOM 511 N N . ILE A 1 67 ? 22.75 -9.086 -9.07 1 94.94 67 ILE A N 1
ATOM 512 C CA . ILE A 1 67 ? 23.203 -9.016 -7.684 1 94.94 67 ILE A CA 1
ATOM 513 C C . ILE A 1 67 ? 24.719 -9.18 -7.625 1 94.94 67 ILE A C 1
ATOM 515 O O . ILE A 1 67 ? 25.359 -8.727 -6.68 1 94.94 67 ILE A O 1
ATOM 519 N N . PHE A 1 68 ? 25.359 -9.695 -8.688 1 97.25 68 PHE A N 1
ATOM 520 C CA . PHE A 1 68 ? 26.797 -9.977 -8.703 1 97.25 68 PHE A CA 1
ATOM 521 C C . PHE A 1 68 ? 27.562 -8.773 -9.227 1 97.25 68 PHE A C 1
ATOM 523 O O . PHE A 1 68 ? 28.797 -8.781 -9.25 1 97.25 68 PHE A O 1
ATOM 530 N N . PHE A 1 69 ? 26.875 -7.777 -9.625 1 97.69 69 PHE A N 1
ATOM 531 C CA . PHE A 1 69 ? 27.484 -6.547 -10.109 1 97.69 69 PHE A CA 1
ATOM 532 C C . PHE A 1 69 ? 27.266 -5.406 -9.125 1 97.69 69 PHE A C 1
ATOM 534 O O . PHE A 1 69 ? 26.141 -4.945 -8.938 1 97.69 69 PHE A O 1
ATOM 541 N N . VAL A 1 70 ? 28.344 -4.918 -8.57 1 96 70 VAL A N 1
ATOM 542 C CA . VAL A 1 70 ? 28.281 -3.928 -7.5 1 96 70 VAL A CA 1
ATOM 543 C C . VAL A 1 70 ? 27.594 -2.66 -8.008 1 96 70 VAL A C 1
ATOM 545 O O . VAL A 1 70 ? 26.828 -2.033 -7.281 1 96 70 VAL A O 1
ATOM 548 N N . ALA A 1 71 ? 27.953 -2.238 -9.195 1 96.75 71 ALA A N 1
ATOM 549 C CA . ALA A 1 71 ? 27.328 -1.057 -9.781 1 96.75 71 ALA A CA 1
ATOM 550 C C . ALA A 1 71 ? 25.812 -1.223 -9.859 1 96.75 71 ALA A C 1
ATOM 552 O O . ALA A 1 71 ? 25.062 -0.273 -9.617 1 96.75 71 ALA A O 1
ATOM 553 N N . THR A 1 72 ? 25.359 -2.418 -10.195 1 96.56 72 THR A N 1
ATOM 554 C CA . THR A 1 72 ? 23.922 -2.695 -10.281 1 96.56 72 THR A CA 1
ATOM 555 C C . THR A 1 72 ? 23.266 -2.596 -8.914 1 96.56 72 THR A C 1
ATOM 557 O O . THR A 1 72 ? 22.156 -2.084 -8.781 1 96.56 72 THR A O 1
ATOM 560 N N . ILE A 1 73 ? 23.938 -2.979 -7.898 1 93.94 73 ILE A N 1
ATOM 561 C CA . ILE A 1 73 ? 23.406 -2.918 -6.543 1 93.94 73 ILE A CA 1
ATOM 562 C C . ILE A 1 73 ? 23.234 -1.462 -6.117 1 93.94 73 ILE A C 1
ATOM 564 O O . ILE A 1 73 ? 22.188 -1.081 -5.574 1 93.94 73 ILE A O 1
ATOM 568 N N . TRP A 1 74 ? 24.188 -0.641 -6.414 1 93.25 74 TRP A N 1
ATOM 569 C CA . TRP A 1 74 ? 24.109 0.775 -6.066 1 93.25 74 TRP A CA 1
ATOM 570 C C . TRP A 1 74 ? 22.953 1.446 -6.797 1 93.25 74 TRP A C 1
ATOM 572 O O . TRP A 1 74 ? 22.188 2.215 -6.199 1 93.25 74 TRP A O 1
ATOM 582 N N . TRP A 1 75 ? 22.781 1.156 -8.078 1 95 75 TRP A N 1
ATOM 583 C CA . TRP A 1 75 ? 21.688 1.743 -8.852 1 95 75 TRP A CA 1
ATOM 584 C C . TRP A 1 75 ? 20.344 1.29 -8.312 1 95 75 TRP A C 1
ATOM 586 O O . TRP A 1 75 ? 19.391 2.07 -8.281 1 95 75 TRP A O 1
ATOM 596 N N . ALA A 1 76 ? 20.297 0.068 -7.875 1 93.81 76 ALA A N 1
ATOM 597 C CA . ALA A 1 76 ? 19.062 -0.441 -7.305 1 93.81 76 ALA A CA 1
ATOM 598 C C . ALA A 1 76 ? 18.672 0.343 -6.059 1 93.81 76 ALA A C 1
ATOM 600 O O . ALA A 1 76 ? 17.5 0.724 -5.895 1 93.81 76 ALA A O 1
ATOM 601 N N . PHE A 1 77 ? 19.672 0.64 -5.23 1 91.44 77 PHE A N 1
ATOM 602 C CA . PHE A 1 77 ? 19.391 1.329 -3.977 1 91.44 77 PHE A CA 1
ATOM 603 C C . PHE A 1 77 ? 19.047 2.795 -4.227 1 91.44 77 PHE A C 1
ATOM 605 O O . PHE A 1 77 ? 18.234 3.381 -3.514 1 91.44 77 PHE A O 1
ATOM 612 N N . ILE A 1 78 ? 19.625 3.365 -5.219 1 93.19 78 ILE A N 1
ATOM 613 C CA . ILE A 1 78 ? 19.344 4.758 -5.551 1 93.19 78 ILE A CA 1
ATOM 614 C C . ILE A 1 78 ? 17.953 4.879 -6.172 1 93.19 78 ILE A C 1
ATOM 616 O O . ILE A 1 78 ? 17.203 5.793 -5.84 1 93.19 78 ILE A O 1
ATOM 620 N N . LEU A 1 79 ? 17.625 3.965 -7.008 1 96.06 79 LEU A N 1
ATOM 621 C CA . LEU A 1 79 ? 16.359 4.047 -7.742 1 96.06 79 LEU A CA 1
ATOM 622 C C . LEU A 1 79 ? 15.203 3.6 -6.867 1 96.06 79 LEU A C 1
ATOM 624 O O . LEU A 1 79 ? 14.047 3.941 -7.141 1 96.06 79 LEU A O 1
ATOM 628 N N . TRP A 1 80 ? 15.523 2.9 -5.852 1 94.62 80 TRP A N 1
ATOM 629 C CA . TRP A 1 80 ? 14.469 2.328 -5.02 1 94.62 80 TRP A CA 1
ATOM 630 C C . TRP A 1 80 ? 13.562 3.42 -4.457 1 94.62 80 TRP A C 1
ATOM 632 O O . TRP A 1 80 ? 12.359 3.428 -4.711 1 94.62 80 TRP A O 1
ATOM 642 N N . PRO A 1 81 ? 14.125 4.445 -3.773 1 93.81 81 PRO A N 1
ATOM 643 C CA . PRO A 1 81 ? 13.227 5.488 -3.268 1 93.81 81 PRO A CA 1
ATOM 644 C C . PRO A 1 81 ? 12.602 6.324 -4.383 1 93.81 81 PRO A C 1
ATOM 646 O O . PRO A 1 81 ? 11.477 6.812 -4.234 1 93.81 81 PRO A O 1
ATOM 649 N N . ILE A 1 82 ? 13.258 6.453 -5.457 1 97.06 82 ILE A N 1
ATOM 650 C CA . ILE A 1 82 ? 12.773 7.262 -6.57 1 97.06 82 ILE A CA 1
ATOM 651 C C . ILE A 1 82 ? 11.57 6.574 -7.215 1 97.06 82 ILE A C 1
ATOM 653 O O . ILE A 1 82 ? 10.523 7.191 -7.402 1 97.06 82 ILE A O 1
ATOM 657 N N . THR A 1 83 ? 11.742 5.324 -7.504 1 97.75 83 THR A N 1
ATOM 658 C CA . THR A 1 83 ? 10.641 4.602 -8.125 1 97.75 83 THR A CA 1
ATOM 659 C C . THR A 1 83 ? 9.523 4.352 -7.121 1 97.75 83 THR A C 1
ATOM 661 O O . THR A 1 83 ? 8.344 4.312 -7.492 1 97.75 83 THR A O 1
ATOM 664 N N . GLY A 1 84 ? 9.93 4.211 -5.91 1 96.94 84 GLY A N 1
ATOM 665 C CA . GLY A 1 84 ? 8.922 4.145 -4.863 1 96.94 84 GLY A CA 1
ATOM 666 C C . GLY A 1 84 ? 8.016 5.359 -4.828 1 96.94 84 GLY A C 1
ATOM 667 O O . GLY A 1 84 ? 6.801 5.23 -4.652 1 96.94 84 GLY A O 1
ATOM 668 N N . PHE A 1 85 ? 8.625 6.449 -5.012 1 97.62 85 PHE A N 1
ATOM 669 C CA . PHE A 1 85 ? 7.84 7.672 -5.066 1 97.62 85 PHE A CA 1
ATOM 670 C C . PHE A 1 85 ? 6.918 7.672 -6.281 1 97.62 85 PHE A C 1
ATOM 672 O O . PHE A 1 85 ? 5.777 8.125 -6.203 1 97.62 85 PHE A O 1
ATOM 679 N N . GLY A 1 86 ? 7.453 7.188 -7.34 1 98.5 86 GLY A N 1
ATOM 680 C CA . GLY A 1 86 ? 6.621 7.086 -8.531 1 98.5 86 GLY A CA 1
ATOM 681 C C . GLY A 1 86 ? 5.352 6.289 -8.305 1 98.5 86 GLY A C 1
ATOM 682 O O . GLY A 1 86 ? 4.289 6.648 -8.82 1 98.5 86 GLY A O 1
ATOM 683 N N . ILE A 1 87 ? 5.438 5.309 -7.531 1 98.31 87 ILE A N 1
ATOM 684 C CA . ILE A 1 87 ? 4.285 4.453 -7.266 1 98.31 87 ILE A CA 1
ATOM 685 C C . ILE A 1 87 ? 3.41 5.082 -6.184 1 98.31 87 ILE A C 1
ATOM 687 O O . ILE A 1 87 ? 2.213 5.301 -6.395 1 98.31 87 ILE A O 1
ATOM 691 N N . THR A 1 88 ? 4.043 5.453 -5.047 1 97.44 88 THR A N 1
ATOM 692 C CA . THR A 1 88 ? 3.281 5.867 -3.877 1 97.44 88 THR A CA 1
ATOM 693 C C . THR A 1 88 ? 2.701 7.266 -4.078 1 97.44 88 THR A C 1
ATOM 695 O O . THR A 1 88 ? 1.522 7.5 -3.797 1 97.44 88 THR A O 1
ATOM 698 N N . GLY A 1 89 ? 3.518 8.141 -4.574 1 97.94 89 GLY A N 1
ATOM 699 C CA . GLY A 1 89 ? 3.055 9.5 -4.793 1 97.94 89 GLY A CA 1
ATOM 700 C C . GLY A 1 89 ? 2.346 9.688 -6.121 1 97.94 89 GLY A C 1
ATOM 701 O O . GLY A 1 89 ? 1.55 10.609 -6.281 1 97.94 89 GLY A O 1
ATOM 702 N N . GLY A 1 90 ? 2.689 8.836 -7.051 1 98.44 90 GLY A N 1
ATOM 703 C CA . GLY A 1 90 ? 2.119 8.945 -8.383 1 98.44 90 GLY A CA 1
ATOM 704 C C . GLY A 1 90 ? 0.94 8.016 -8.609 1 98.44 90 GLY A C 1
ATOM 705 O O . GLY A 1 90 ? -0.201 8.367 -8.305 1 98.44 90 GLY A O 1
ATOM 706 N N . ALA A 1 91 ? 1.17 6.824 -9.055 1 98.56 91 ALA A N 1
ATOM 707 C CA . ALA A 1 91 ? 0.117 5.879 -9.414 1 98.56 91 ALA A CA 1
ATOM 708 C C . ALA A 1 91 ? -0.92 5.758 -8.305 1 98.56 91 ALA A C 1
ATOM 710 O O . ALA A 1 91 ? -2.125 5.762 -8.57 1 98.56 91 ALA A O 1
ATOM 711 N N . HIS A 1 92 ? -0.47 5.703 -7.129 1 98.5 92 HIS A N 1
ATOM 712 C CA . HIS A 1 92 ? -1.338 5.469 -5.98 1 98.5 92 HIS A CA 1
ATOM 713 C C . HIS A 1 92 ? -2.119 6.727 -5.613 1 98.5 92 HIS A C 1
ATOM 715 O O . HIS A 1 92 ? -3.348 6.75 -5.715 1 98.5 92 HIS A O 1
ATOM 721 N N . ARG A 1 93 ? -1.406 7.859 -5.316 1 98.31 93 ARG A N 1
ATOM 722 C CA . ARG A 1 93 ? -2.062 9.016 -4.711 1 98.31 93 ARG A CA 1
ATOM 723 C C . ARG A 1 93 ? -2.539 9.992 -5.781 1 98.31 93 ARG A C 1
ATOM 725 O O . ARG A 1 93 ? -3.588 10.625 -5.629 1 98.31 93 ARG A O 1
ATOM 732 N N . LEU A 1 94 ? -1.757 10.164 -6.762 1 98.56 94 LEU A N 1
ATOM 733 C CA . LEU A 1 94 ? -2.08 11.156 -7.785 1 98.56 94 LEU A CA 1
ATOM 734 C C . LEU A 1 94 ? -3.133 10.617 -8.75 1 98.56 94 LEU A C 1
ATOM 736 O O . LEU A 1 94 ? -4.074 11.336 -9.109 1 98.56 94 LEU A O 1
ATOM 740 N N . TRP A 1 95 ? -3.004 9.367 -9.102 1 98.44 95 TRP A N 1
ATOM 741 C CA . TRP A 1 95 ? -3.834 8.906 -10.211 1 98.44 95 TRP A CA 1
ATOM 742 C C . TRP A 1 95 ? -4.922 7.957 -9.719 1 98.44 95 TRP A C 1
ATOM 744 O O . TRP A 1 95 ? -6.062 8.016 -10.188 1 98.44 95 TRP A O 1
ATOM 754 N N . ALA A 1 96 ? -4.688 7.129 -8.797 1 98.19 96 ALA A N 1
ATOM 755 C CA . ALA A 1 96 ? -5.699 6.18 -8.344 1 98.19 96 ALA A CA 1
ATOM 756 C C . ALA A 1 96 ? -6.664 6.836 -7.359 1 98.19 96 ALA A C 1
ATOM 758 O O . ALA A 1 96 ? -7.879 6.809 -7.559 1 98.19 96 ALA A O 1
ATOM 759 N N . HIS A 1 97 ? -6.109 7.43 -6.32 1 97.38 97 HIS A N 1
ATOM 760 C CA . HIS A 1 97 ? -6.938 8.008 -5.266 1 97.38 97 HIS A CA 1
ATOM 761 C C . HIS A 1 97 ? -7.23 9.477 -5.543 1 97.38 97 HIS A C 1
ATOM 763 O O . HIS A 1 97 ? -8.141 10.055 -4.945 1 97.38 97 HIS A O 1
ATOM 769 N N . ARG A 1 98 ? -6.445 10.062 -6.363 1 97.06 98 ARG A N 1
ATOM 770 C CA . ARG A 1 98 ? -6.621 11.453 -6.766 1 97.06 98 ARG A CA 1
ATOM 771 C C . ARG A 1 98 ? -6.699 12.367 -5.551 1 97.06 98 ARG A C 1
ATOM 773 O O . ARG A 1 98 ? -7.582 13.227 -5.465 1 97.06 98 ARG A O 1
ATOM 780 N N . SER A 1 99 ? -5.859 12.141 -4.656 1 96.44 99 SER A N 1
ATOM 781 C CA . SER A 1 99 ? -5.855 12.875 -3.395 1 96.44 99 SER A CA 1
ATOM 782 C C . SER A 1 99 ? -5.281 14.273 -3.574 1 96.44 99 SER A C 1
ATOM 784 O O . SER A 1 99 ? -5.363 15.109 -2.668 1 96.44 99 SER A O 1
ATOM 786 N N . TYR A 1 100 ? -4.641 14.547 -4.68 1 97 100 TYR A N 1
ATOM 787 C CA . TYR A 1 100 ? -4.152 15.891 -4.988 1 97 100 TYR A CA 1
ATOM 788 C C . TYR A 1 100 ? -4.125 16.125 -6.496 1 97 100 TYR A C 1
ATOM 790 O O . TYR A 1 100 ? -4.211 15.18 -7.277 1 97 100 TYR A O 1
ATOM 798 N N . LYS A 1 101 ? -4.059 17.406 -6.875 1 97.25 101 LYS A N 1
ATOM 799 C CA . LYS A 1 101 ? -3.873 17.828 -8.258 1 97.25 101 LYS A CA 1
ATOM 800 C C . LYS A 1 101 ? -2.439 18.281 -8.508 1 97.25 101 LYS A C 1
ATOM 802 O O . LYS A 1 101 ? -1.727 18.641 -7.57 1 97.25 101 LYS A O 1
ATOM 807 N N . ALA A 1 102 ? -2.016 18.109 -9.773 1 98.06 102 ALA A N 1
ATOM 808 C CA . ALA A 1 102 ? -0.638 18.5 -10.078 1 98.06 102 ALA A CA 1
ATOM 809 C C . ALA A 1 102 ? -0.529 19.094 -11.477 1 98.06 102 ALA A C 1
ATOM 811 O O . ALA A 1 102 ? -1.374 18.844 -12.336 1 98.06 102 ALA A O 1
ATOM 812 N N . SER A 1 103 ? 0.483 19.859 -11.656 1 98.5 103 SER A N 1
ATOM 813 C CA . SER A 1 103 ? 0.763 20.469 -12.961 1 98.5 103 SER A CA 1
ATOM 814 C C . SER A 1 103 ? 1.206 19.406 -13.969 1 98.5 103 SER A C 1
ATOM 816 O O . SER A 1 103 ? 1.593 18.312 -13.594 1 98.5 103 SER A O 1
ATOM 818 N N . PHE A 1 104 ? 1.185 19.828 -15.203 1 98.25 104 PHE A N 1
ATOM 819 C CA . PHE A 1 104 ? 1.59 18.938 -16.281 1 98.25 104 PHE A CA 1
ATOM 820 C C . PHE A 1 104 ? 3.047 18.516 -16.109 1 98.25 104 PHE A C 1
ATOM 822 O O . PHE A 1 104 ? 3.391 17.344 -16.312 1 98.25 104 PHE A O 1
ATOM 829 N N . ALA A 1 105 ? 3.844 19.484 -15.781 1 98.5 105 ALA A N 1
ATOM 830 C CA . ALA A 1 105 ? 5.266 19.203 -15.625 1 98.5 105 ALA A CA 1
ATOM 831 C C . ALA A 1 105 ? 5.504 18.172 -14.531 1 98.5 105 ALA A C 1
ATOM 833 O O . ALA A 1 105 ? 6.277 17.234 -14.711 1 98.5 105 ALA A O 1
ATOM 834 N N . TYR A 1 106 ? 4.84 18.312 -13.398 1 98.56 106 TYR A N 1
ATOM 835 C CA . TYR A 1 106 ? 4.965 17.359 -12.305 1 98.56 106 TYR A CA 1
ATOM 836 C C . TYR A 1 106 ? 4.434 15.984 -12.711 1 98.56 106 TYR A C 1
ATOM 838 O O . TYR A 1 106 ? 5.082 14.969 -12.469 1 98.56 106 TYR A O 1
ATOM 846 N N . ARG A 1 107 ? 3.326 15.953 -13.383 1 98.62 107 ARG A N 1
ATOM 847 C CA . ARG A 1 107 ? 2.725 14.703 -13.836 1 98.62 107 ARG A CA 1
ATOM 848 C C . ARG A 1 107 ? 3.652 13.961 -14.789 1 98.62 107 ARG A C 1
ATOM 850 O O . ARG A 1 107 ? 3.746 12.734 -14.75 1 98.62 107 ARG A O 1
ATOM 857 N N . PHE A 1 108 ? 4.277 14.734 -15.578 1 98.69 108 PHE A N 1
ATOM 858 C CA . PHE A 1 108 ? 5.188 14.141 -16.547 1 98.69 108 PHE A CA 1
ATOM 859 C C . PHE A 1 108 ? 6.371 13.477 -15.859 1 98.69 108 PHE A C 1
ATOM 861 O O . PHE A 1 108 ? 6.711 12.336 -16.156 1 98.69 108 PHE A O 1
ATOM 868 N N . VAL A 1 109 ? 6.961 14.195 -14.977 1 98.56 109 VAL A N 1
ATOM 869 C CA . VAL A 1 109 ? 8.117 13.672 -14.258 1 98.56 109 VAL A CA 1
ATOM 870 C C . VAL A 1 109 ? 7.711 12.445 -13.445 1 98.56 109 VAL A C 1
ATOM 872 O O . VAL A 1 109 ? 8.406 11.43 -13.453 1 98.56 109 VAL A O 1
ATOM 875 N N . VAL A 1 110 ? 6.598 12.547 -12.797 1 98.69 110 VAL A N 1
ATOM 876 C CA . VAL A 1 110 ? 6.129 11.453 -11.953 1 98.69 110 VAL A CA 1
ATOM 877 C C . VAL A 1 110 ? 5.785 10.242 -12.82 1 98.69 110 VAL A C 1
ATOM 879 O O . VAL A 1 110 ? 6.016 9.102 -12.414 1 98.69 110 VAL A O 1
ATOM 882 N N . MET A 1 111 ? 5.234 10.453 -13.984 1 98.62 111 MET A N 1
ATOM 883 C CA . MET A 1 111 ? 4.961 9.367 -14.922 1 98.62 111 MET A CA 1
ATOM 884 C C . MET A 1 111 ? 6.242 8.625 -15.281 1 98.62 111 MET A C 1
ATOM 886 O O . MET A 1 111 ? 6.262 7.391 -15.32 1 98.62 111 MET A O 1
ATOM 890 N N . LEU A 1 112 ? 7.297 9.383 -15.492 1 98.38 112 LEU A N 1
ATOM 891 C CA . LEU A 1 112 ? 8.57 8.773 -15.859 1 98.38 112 LEU A CA 1
ATOM 892 C C . LEU A 1 112 ? 9.125 7.938 -14.711 1 98.38 112 LEU A C 1
ATOM 894 O O . LEU A 1 112 ? 9.578 6.809 -14.922 1 98.38 112 LEU A O 1
ATOM 898 N N . VAL A 1 113 ? 9.07 8.539 -13.609 1 97.75 113 VAL A N 1
ATOM 899 C CA . VAL A 1 113 ? 9.609 7.836 -12.445 1 97.75 113 VAL A CA 1
ATOM 900 C C . VAL A 1 113 ? 8.758 6.605 -12.148 1 97.75 113 VAL A C 1
ATOM 902 O O . VAL A 1 113 ? 9.289 5.562 -11.75 1 97.75 113 VAL A O 1
ATOM 905 N N . ASN A 1 114 ? 7.492 6.723 -12.312 1 98.56 114 ASN A N 1
ATOM 906 C CA . ASN A 1 114 ? 6.594 5.582 -12.172 1 98.56 114 ASN A CA 1
ATOM 907 C C . ASN A 1 114 ? 6.922 4.48 -13.18 1 98.56 114 ASN A C 1
ATOM 909 O O . ASN A 1 114 ? 6.922 3.299 -12.828 1 98.56 114 ASN A O 1
ATOM 913 N N . SER A 1 115 ? 7.176 4.867 -14.391 1 97.94 115 SER A N 1
ATOM 914 C CA . SER A 1 115 ? 7.496 3.898 -15.438 1 97.94 115 SER A CA 1
ATOM 915 C C . SER A 1 115 ? 8.758 3.109 -15.086 1 97.94 115 SER A C 1
ATOM 917 O O . SER A 1 115 ? 8.859 1.924 -15.406 1 97.94 115 SER A O 1
ATOM 919 N N . CYS A 1 116 ? 9.664 3.734 -14.359 1 97.12 116 CYS A N 1
ATOM 920 C CA . CYS A 1 116 ? 10.898 3.078 -13.953 1 97.12 116 CYS A CA 1
ATOM 921 C C . CYS A 1 116 ? 10.633 2 -12.914 1 97.12 116 CYS A C 1
ATOM 923 O O . CYS A 1 116 ? 11.438 1.09 -12.734 1 97.12 116 CYS A O 1
ATOM 925 N N . ALA A 1 117 ? 9.516 2.102 -12.25 1 96.88 117 ALA A N 1
ATOM 926 C CA . ALA A 1 117 ? 9.156 1.093 -11.258 1 96.88 117 ALA A CA 1
ATOM 927 C C . ALA A 1 117 ? 8.734 -0.211 -11.922 1 96.88 117 ALA A C 1
ATOM 929 O O . ALA A 1 117 ? 8.727 -1.269 -11.289 1 96.88 117 ALA A O 1
ATOM 930 N N . ASN A 1 118 ? 8.305 -0.113 -13.164 1 95.38 118 ASN A N 1
ATOM 931 C CA . ASN A 1 118 ? 7.996 -1.271 -13.992 1 95.38 118 ASN A CA 1
ATOM 932 C C . ASN A 1 118 ? 6.852 -2.092 -13.406 1 95.38 118 ASN A C 1
ATOM 934 O O . ASN A 1 118 ? 6.918 -3.322 -13.375 1 95.38 118 ASN A O 1
ATOM 938 N N . GLN A 1 119 ? 5.805 -1.408 -12.953 1 95.94 119 GLN A N 1
ATOM 939 C CA . GLN A 1 119 ? 4.637 -2.094 -12.414 1 95.94 119 GLN A CA 1
ATOM 940 C C . GLN A 1 119 ? 3.416 -1.892 -13.305 1 95.94 119 GLN A C 1
ATOM 942 O O . GLN A 1 119 ? 2.295 -1.76 -12.812 1 95.94 119 GLN A O 1
ATOM 947 N N . GLY A 1 120 ? 3.676 -1.83 -14.68 1 94.06 120 GLY A N 1
ATOM 948 C CA . GLY A 1 120 ? 2.592 -1.623 -15.625 1 94.06 120 GLY A CA 1
ATOM 949 C C . GLY A 1 120 ? 2.297 -0.157 -15.883 1 94.06 120 GLY A C 1
ATOM 950 O O . GLY A 1 120 ? 2.998 0.721 -15.375 1 94.06 120 GLY A O 1
ATOM 951 N N . THR A 1 121 ? 1.316 0.026 -16.703 1 95.88 121 THR A N 1
ATOM 952 C CA . THR A 1 121 ? 0.939 1.397 -17.031 1 95.88 121 THR A CA 1
ATOM 953 C C . THR A 1 121 ? 0.168 2.029 -15.867 1 95.88 121 THR A C 1
ATOM 955 O O . THR A 1 121 ? -0.392 1.322 -15.031 1 95.88 121 THR A O 1
ATOM 958 N N . ILE A 1 122 ? 0.172 3.332 -15.867 1 97.94 122 ILE A N 1
ATOM 959 C CA . ILE A 1 122 ? -0.579 4.086 -14.867 1 97.94 122 ILE A CA 1
ATOM 960 C C . ILE A 1 122 ? -2.043 3.65 -14.883 1 97.94 122 ILE A C 1
ATOM 962 O O . ILE A 1 122 ? -2.658 3.484 -13.828 1 97.94 122 ILE A O 1
ATOM 966 N N . PHE A 1 123 ? -2.598 3.422 -16.047 1 96.62 123 PHE A N 1
ATOM 967 C CA . PHE A 1 123 ? -4 3.062 -16.188 1 96.62 123 PHE A CA 1
ATOM 968 C C . PHE A 1 123 ? -4.277 1.693 -15.586 1 96.62 123 PHE A C 1
ATOM 970 O O . PHE A 1 123 ? -5.211 1.539 -14.789 1 96.62 123 PHE A O 1
ATOM 977 N N . HIS A 1 124 ? -3.457 0.75 -15.867 1 95.31 124 HIS A N 1
ATOM 978 C CA . HIS A 1 124 ? -3.654 -0.601 -15.352 1 95.31 124 HIS A CA 1
ATOM 979 C C . HIS A 1 124 ? -3.412 -0.657 -13.844 1 95.31 124 HIS A C 1
ATOM 981 O O . HIS A 1 124 ? -4.168 -1.3 -13.117 1 95.31 124 HIS A O 1
ATOM 987 N N . TRP A 1 125 ? -2.422 0.031 -13.445 1 97.69 125 TRP A N 1
ATOM 988 C CA . TRP A 1 125 ? -2.1 0.031 -12.023 1 97.69 125 TRP A CA 1
ATOM 989 C C . TRP A 1 125 ? -3.223 0.666 -11.211 1 97.69 125 TRP A C 1
ATOM 991 O O . TRP A 1 125 ? -3.676 0.096 -10.219 1 97.69 125 TRP A O 1
ATOM 1001 N N . ALA A 1 126 ? -3.67 1.771 -11.641 1 97.88 126 ALA A N 1
ATOM 1002 C CA . ALA A 1 126 ? -4.723 2.484 -10.922 1 97.88 126 ALA A CA 1
ATOM 1003 C C . ALA A 1 126 ? -6.023 1.687 -10.922 1 97.88 126 ALA A C 1
ATOM 1005 O O . ALA A 1 126 ? -6.703 1.602 -9.891 1 97.88 126 ALA A O 1
ATOM 1006 N N . ARG A 1 127 ? -6.332 1.13 -12.031 1 95.75 127 ARG A N 1
ATOM 1007 C CA . ARG A 1 127 ? -7.551 0.329 -12.125 1 95.75 127 ARG A CA 1
ATOM 1008 C C . ARG A 1 127 ? -7.496 -0.869 -11.188 1 95.75 127 ARG A C 1
ATOM 1010 O O . ARG A 1 127 ? -8.445 -1.119 -10.438 1 95.75 127 ARG A O 1
ATOM 1017 N N . ASP A 1 128 ? -6.395 -1.591 -11.266 1 96.38 128 ASP A N 1
ATOM 1018 C CA . ASP A 1 128 ? -6.25 -2.771 -10.414 1 96.38 128 ASP A CA 1
ATOM 1019 C C . ASP A 1 128 ? -6.27 -2.393 -8.938 1 96.38 128 ASP A C 1
ATOM 1021 O O . ASP A 1 128 ? -6.863 -3.096 -8.117 1 96.38 128 ASP A O 1
ATOM 1025 N N . HIS A 1 129 ? -5.605 -1.31 -8.641 1 97.44 129 HIS A N 1
ATOM 1026 C CA . HIS A 1 129 ? -5.551 -0.848 -7.258 1 97.44 129 HIS A CA 1
ATOM 1027 C C . HIS A 1 129 ? -6.941 -0.477 -6.746 1 97.44 129 HIS A C 1
ATOM 1029 O O . HIS A 1 129 ? -7.348 -0.91 -5.668 1 97.44 129 HIS A O 1
ATOM 1035 N N . ARG A 1 130 ? -7.66 0.235 -7.492 1 95.81 130 ARG A N 1
ATOM 1036 C CA . ARG A 1 130 ? -9.008 0.63 -7.102 1 95.81 130 ARG A CA 1
ATOM 1037 C C . ARG A 1 130 ? -9.93 -0.582 -7.016 1 95.81 130 ARG A C 1
ATOM 1039 O O . ARG A 1 130 ? -10.742 -0.69 -6.09 1 95.81 130 ARG A O 1
ATOM 1046 N N . THR A 1 131 ? -9.82 -1.479 -8 1 94.31 131 THR A N 1
ATOM 1047 C CA . THR A 1 131 ? -10.617 -2.699 -7.969 1 94.31 131 THR A CA 1
ATOM 1048 C C . THR A 1 131 ? -10.32 -3.508 -6.707 1 94.31 131 THR A C 1
ATOM 1050 O O . THR A 1 131 ? -11.242 -4.043 -6.082 1 94.31 131 THR A O 1
ATOM 1053 N N . HIS A 1 132 ? -9.062 -3.551 -6.375 1 95.81 132 HIS A N 1
ATOM 1054 C CA . HIS A 1 132 ? -8.68 -4.23 -5.148 1 95.81 132 HIS A CA 1
ATOM 1055 C C . HIS A 1 132 ? -9.32 -3.578 -3.928 1 95.81 132 HIS A C 1
ATOM 1057 O O . HIS A 1 132 ? -9.82 -4.27 -3.039 1 95.81 132 HIS A O 1
ATOM 1063 N N . HIS A 1 133 ? -9.336 -2.32 -3.869 1 95.06 133 HIS A N 1
ATOM 1064 C CA . HIS A 1 133 ? -9.969 -1.615 -2.76 1 95.06 133 HIS A CA 1
ATOM 1065 C C . HIS A 1 133 ? -11.469 -1.914 -2.697 1 95.06 133 HIS A C 1
ATOM 1067 O O . HIS A 1 133 ? -11.992 -2.248 -1.634 1 95.06 133 HIS A O 1
ATOM 1073 N N . PHE A 1 134 ? -12.086 -1.973 -3.787 1 89.31 134 PHE A N 1
ATOM 1074 C CA . PHE A 1 134 ? -13.539 -2.076 -3.836 1 89.31 134 PHE A CA 1
ATOM 1075 C C . PHE A 1 134 ? -13.984 -3.521 -3.66 1 89.31 134 PHE A C 1
ATOM 1077 O O . PHE A 1 134 ? -15.07 -3.783 -3.137 1 89.31 134 PHE A O 1
ATOM 1084 N N . HIS A 1 135 ? -13.148 -4.43 -4.016 1 91.81 135 HIS A N 1
ATOM 1085 C CA . HIS A 1 135 ? -13.586 -5.82 -4.039 1 91.81 135 HIS A CA 1
ATOM 1086 C C . HIS A 1 135 ? -12.617 -6.715 -3.266 1 91.81 135 HIS A C 1
ATOM 1088 O O . HIS A 1 135 ? -12.461 -7.895 -3.592 1 91.81 135 HIS A O 1
ATOM 1094 N N . SER A 1 136 ? -12.016 -6.094 -2.348 1 93.69 136 SER A N 1
ATOM 1095 C CA . SER A 1 136 ? -11 -6.812 -1.587 1 93.69 136 SER A CA 1
ATOM 1096 C C . SER A 1 136 ? -11.547 -8.133 -1.044 1 93.69 136 SER A C 1
ATOM 1098 O O . SER A 1 136 ? -12.648 -8.172 -0.497 1 93.69 136 SER A O 1
ATOM 1100 N N . GLU A 1 137 ? -10.797 -9.195 -1.34 1 93.06 137 GLU A N 1
ATOM 1101 C CA . GLU A 1 137 ? -11.039 -10.531 -0.799 1 93.06 137 GLU A CA 1
ATOM 1102 C C . GLU A 1 137 ? -12.344 -11.117 -1.337 1 93.06 137 GLU A C 1
ATOM 1104 O O . GLU A 1 137 ? -13.07 -11.797 -0.612 1 93.06 137 GLU A O 1
ATOM 1109 N N . THR A 1 138 ? -12.711 -10.711 -2.486 1 91 138 THR A N 1
ATOM 1110 C CA . THR A 1 138 ? -13.766 -11.344 -3.275 1 91 138 THR A CA 1
ATOM 1111 C C . THR A 1 138 ? -13.211 -11.867 -4.598 1 91 138 THR A C 1
ATOM 1113 O O . THR A 1 138 ? -12.031 -11.672 -4.906 1 91 138 THR A O 1
ATOM 1116 N N . VAL A 1 139 ? -14.047 -12.477 -5.344 1 89.94 139 VAL A N 1
ATOM 1117 C CA . VAL A 1 139 ? -13.633 -13.078 -6.609 1 89.94 139 VAL A CA 1
ATOM 1118 C C . VAL A 1 139 ? -13.281 -11.977 -7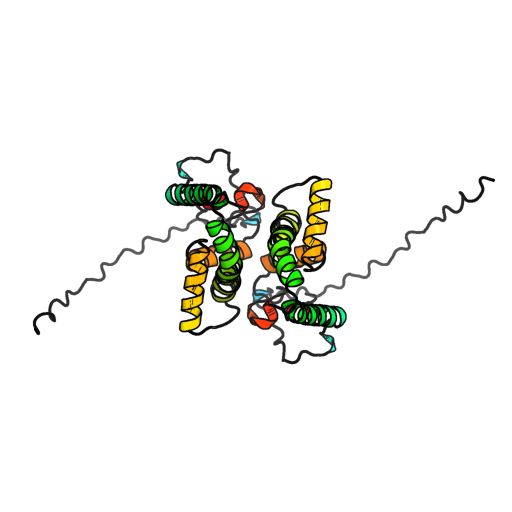.609 1 89.94 139 VAL A C 1
ATOM 1120 O O . VAL A 1 139 ? -12.586 -12.227 -8.602 1 89.94 139 VAL A O 1
ATOM 1123 N N . ALA A 1 140 ? -13.742 -10.773 -7.402 1 91.75 140 ALA A N 1
ATOM 1124 C CA . ALA A 1 140 ? -13.492 -9.664 -8.32 1 91.75 140 ALA A CA 1
ATOM 1125 C C . ALA A 1 140 ? -12.164 -8.977 -8 1 91.75 140 ALA A C 1
ATOM 1127 O O . ALA A 1 140 ? -11.703 -8.117 -8.758 1 91.75 140 ALA A O 1
ATOM 1128 N N . ASP A 1 141 ? -11.578 -9.344 -6.879 1 94.06 141 ASP A N 1
ATOM 1129 C CA . ASP A 1 141 ? -10.266 -8.836 -6.484 1 94.06 141 ASP A CA 1
ATOM 1130 C C . ASP A 1 141 ? -9.172 -9.398 -7.387 1 94.06 141 ASP A C 1
ATOM 1132 O O . ASP A 1 141 ? -8.953 -10.609 -7.434 1 94.06 141 ASP A O 1
ATOM 1136 N N . PRO A 1 142 ? -8.492 -8.555 -8.109 1 94.19 142 PRO A N 1
ATOM 1137 C CA . PRO A 1 142 ? -7.488 -9.07 -9.031 1 94.19 142 PRO A CA 1
ATOM 1138 C C . PRO A 1 142 ? -6.379 -9.852 -8.328 1 94.19 142 PRO A C 1
ATOM 1140 O O . PRO A 1 142 ? -5.793 -10.766 -8.914 1 94.19 142 PRO A O 1
ATOM 1143 N N . HIS A 1 143 ? -6.066 -9.5 -7.164 1 94.56 143 HIS A N 1
ATOM 1144 C CA . HIS A 1 143 ? -5.062 -10.227 -6.391 1 94.56 143 HIS A CA 1
ATOM 1145 C C . HIS A 1 143 ? -5.617 -10.656 -5.039 1 94.56 143 HIS A C 1
ATOM 1147 O O . HIS A 1 143 ? -5.016 -10.375 -3.998 1 94.56 143 HIS A O 1
ATOM 1153 N N . ASP A 1 144 ? -6.617 -11.406 -5.129 1 94.31 144 ASP A N 1
ATOM 1154 C CA . ASP A 1 144 ? -7.402 -11.953 -4.023 1 94.31 144 ASP A CA 1
ATOM 1155 C C . ASP A 1 144 ? -6.512 -12.719 -3.047 1 94.31 144 ASP A C 1
ATOM 1157 O O . ASP A 1 144 ? -5.988 -13.781 -3.379 1 94.31 144 ASP A O 1
ATOM 1161 N N . ALA A 1 145 ? -6.453 -12.203 -1.843 1 94.38 145 ALA A N 1
ATOM 1162 C CA . ALA A 1 145 ? -5.578 -12.773 -0.825 1 94.38 145 ALA A CA 1
ATOM 1163 C C . ALA A 1 145 ? -6.07 -14.156 -0.401 1 94.38 145 ALA A C 1
ATOM 1165 O O . ALA A 1 145 ? -5.281 -14.984 0.063 1 94.38 145 ALA A O 1
ATOM 1166 N N . ILE A 1 146 ? -7.273 -14.391 -0.567 1 93.12 146 ILE A N 1
ATOM 1167 C CA . ILE A 1 146 ? -7.852 -15.664 -0.155 1 93.12 146 ILE A CA 1
ATOM 1168 C C . ILE A 1 146 ? -7.285 -16.797 -1.014 1 93.12 146 ILE A C 1
ATOM 1170 O O . ILE A 1 146 ? -7.301 -17.953 -0.61 1 93.12 146 ILE A O 1
ATOM 1174 N N . ARG A 1 147 ? -6.793 -16.453 -2.158 1 91.88 147 ARG A N 1
ATOM 1175 C CA . ARG A 1 147 ? -6.215 -17.453 -3.047 1 91.88 147 ARG A CA 1
ATOM 1176 C C . ARG A 1 147 ? -4.785 -17.797 -2.629 1 91.88 147 ARG A C 1
ATOM 1178 O O . ARG A 1 147 ? -4.117 -18.594 -3.285 1 91.88 147 ARG A O 1
ATOM 1185 N N . GLY A 1 148 ? -4.32 -17.109 -1.591 1 92.5 148 GLY A N 1
ATOM 1186 C CA . GLY A 1 148 ? -3.025 -17.453 -1.025 1 92.5 148 GLY A CA 1
ATOM 1187 C C . GLY A 1 148 ? -1.957 -16.406 -1.309 1 92.5 148 GLY A C 1
ATOM 1188 O O . GLY A 1 148 ? -2.119 -15.57 -2.197 1 92.5 148 GLY A O 1
ATOM 1189 N N . PHE A 1 149 ? -0.883 -16.609 -0.671 1 95.31 149 PHE A N 1
ATOM 1190 C CA . PHE A 1 149 ? 0.194 -15.625 -0.725 1 95.31 149 PHE A CA 1
ATOM 1191 C C . PHE A 1 149 ? 0.792 -15.547 -2.125 1 95.31 149 PHE A C 1
ATOM 1193 O O . PHE A 1 149 ? 0.933 -14.461 -2.691 1 95.31 149 PHE A O 1
ATOM 1200 N N . TRP A 1 150 ? 1.095 -16.656 -2.648 1 93.38 150 TRP A N 1
ATOM 1201 C CA . TRP A 1 150 ? 1.835 -16.672 -3.906 1 93.38 150 TRP A CA 1
ATOM 1202 C C . TRP A 1 150 ? 0.979 -16.141 -5.051 1 93.38 150 TRP A C 1
ATOM 1204 O O . TRP A 1 150 ? 1.479 -15.445 -5.938 1 93.38 150 TRP A O 1
ATOM 1214 N N . PHE A 1 151 ? -0.27 -16.484 -5.043 1 93.62 151 PHE A N 1
ATOM 1215 C CA . PHE A 1 151 ? -1.149 -15.906 -6.047 1 93.62 151 PHE A CA 1
ATOM 1216 C C . PHE A 1 151 ? -1.227 -14.391 -5.887 1 93.62 151 PHE A C 1
ATOM 1218 O O . PHE A 1 151 ? -1.011 -13.648 -6.844 1 93.62 151 PHE A O 1
ATOM 1225 N N . ALA A 1 152 ? -1.491 -13.938 -4.645 1 95.56 152 ALA A N 1
ATOM 1226 C CA . ALA A 1 152 ? -1.677 -12.508 -4.387 1 95.56 152 ALA A CA 1
ATOM 1227 C C . ALA A 1 152 ? -0.385 -11.734 -4.629 1 95.56 152 ALA A C 1
ATOM 1229 O O . ALA A 1 152 ? -0.418 -10.57 -5.035 1 95.56 152 ALA A O 1
ATOM 1230 N N . HIS A 1 153 ? 0.698 -12.406 -4.398 1 94.94 153 HIS A N 1
ATOM 1231 C CA . HIS A 1 153 ? 1.985 -11.734 -4.543 1 94.94 153 HIS A CA 1
ATOM 1232 C C . HIS A 1 153 ? 2.381 -11.609 -6.008 1 94.94 153 HIS A C 1
ATOM 1234 O O . HIS A 1 153 ? 2.805 -10.539 -6.449 1 94.94 153 HIS A O 1
ATOM 1240 N N . MET A 1 154 ? 2.211 -12.641 -6.75 1 94.56 154 MET A N 1
ATOM 1241 C CA . MET A 1 154 ? 2.75 -12.555 -8.102 1 94.56 154 MET A CA 1
ATOM 1242 C C . MET A 1 154 ? 1.896 -13.359 -9.078 1 94.56 154 MET A C 1
ATOM 1244 O O . MET A 1 154 ? 1.868 -13.07 -10.273 1 94.56 154 MET A O 1
ATOM 1248 N N . GLY A 1 155 ? 1.219 -14.383 -8.641 1 93.88 155 GLY A N 1
ATOM 1249 C CA . GLY A 1 155 ? 0.461 -15.258 -9.523 1 93.88 155 GLY A CA 1
ATOM 1250 C C . GLY A 1 155 ? -0.57 -14.516 -10.352 1 93.88 155 GLY A C 1
ATOM 1251 O O . GLY A 1 155 ? -0.794 -14.859 -11.516 1 93.88 155 GLY A O 1
ATOM 1252 N N . TRP A 1 156 ? -1.179 -13.562 -9.758 1 94.69 156 TRP A N 1
ATOM 1253 C CA . TRP A 1 156 ? -2.217 -12.805 -10.445 1 94.69 156 TRP A CA 1
ATOM 1254 C C . TRP A 1 156 ? -1.648 -12.094 -11.672 1 94.69 156 TRP A C 1
ATOM 1256 O O . TRP A 1 156 ? -2.385 -11.773 -12.609 1 94.69 156 TRP A O 1
ATOM 1266 N N . LEU A 1 157 ? -0.36 -11.859 -11.734 1 95.69 157 LEU A N 1
ATOM 1267 C CA . LEU A 1 157 ? 0.269 -11.188 -12.867 1 95.69 157 LEU A CA 1
ATOM 1268 C C . LEU A 1 157 ? 0.495 -12.156 -14.023 1 95.69 157 LEU A C 1
ATOM 1270 O O . LEU A 1 157 ? 0.644 -11.734 -15.172 1 95.69 157 LEU A O 1
ATOM 1274 N N . TYR A 1 158 ? 0.549 -13.344 -13.711 1 95.56 158 TYR A N 1
ATOM 1275 C CA . TYR A 1 158 ? 0.852 -14.383 -14.688 1 95.56 158 TYR A CA 1
ATOM 1276 C C . TYR A 1 158 ? -0.416 -14.859 -15.391 1 95.56 158 TYR A C 1
ATOM 1278 O O . TYR A 1 158 ? -0.35 -15.484 -16.453 1 95.56 158 TYR A O 1
ATOM 1286 N N . LEU A 1 159 ? -1.518 -14.609 -14.789 1 93.62 159 LEU A N 1
ATOM 1287 C CA . LEU A 1 159 ? -2.766 -15.195 -15.266 1 93.62 159 LEU A CA 1
ATOM 1288 C C . LEU A 1 159 ? -3.695 -14.117 -15.812 1 93.62 159 LEU A C 1
ATOM 1290 O O . LEU A 1 159 ? -3.617 -12.961 -15.406 1 93.62 159 LEU A O 1
ATOM 1294 N N . LYS A 1 160 ? -4.559 -14.562 -16.641 1 90.56 160 LYS A N 1
ATOM 1295 C CA . LYS A 1 160 ? -5.621 -13.68 -17.109 1 90.56 160 LYS A CA 1
ATOM 1296 C C . LYS A 1 160 ? -6.586 -13.328 -15.984 1 90.56 160 LYS A C 1
ATOM 1298 O O . LYS A 1 160 ? -6.922 -14.18 -15.156 1 90.56 160 LYS A O 1
ATOM 1303 N N . LYS A 1 161 ? -6.91 -12.062 -15.945 1 84.19 161 LYS A N 1
ATOM 1304 C CA . LYS A 1 161 ? -7.824 -11.578 -14.914 1 84.19 161 LYS A CA 1
ATOM 1305 C C . LYS A 1 161 ? -9.242 -12.078 -15.164 1 84.19 161 LYS A C 1
ATOM 1307 O O . LYS A 1 161 ? -9.648 -12.289 -16.312 1 84.19 161 LYS A O 1
ATOM 1312 N N . ASP A 1 162 ? -9.922 -12.289 -14.055 1 75 162 ASP A N 1
ATOM 1313 C CA . ASP A 1 162 ? -11.336 -12.648 -14.156 1 75 162 ASP A CA 1
ATOM 1314 C C . ASP A 1 162 ? -12.141 -11.531 -14.82 1 75 162 ASP A C 1
ATOM 1316 O O . ASP A 1 162 ? -12.047 -10.367 -14.422 1 75 162 ASP A O 1
ATOM 1320 N N . PRO A 1 163 ? -12.781 -11.789 -15.883 1 72.75 163 PRO A N 1
ATOM 1321 C CA . PRO A 1 163 ? -13.477 -10.75 -16.641 1 72.75 163 PRO A CA 1
ATOM 1322 C C . PRO A 1 163 ? -14.617 -10.102 -15.859 1 72.75 163 PRO A C 1
ATOM 1324 O O . PRO A 1 163 ? -15.102 -9.031 -16.234 1 72.75 163 PRO A O 1
ATOM 1327 N N . ARG A 1 164 ? -15 -10.82 -14.781 1 63.22 164 ARG A N 1
ATOM 1328 C CA . ARG A 1 164 ? -16.125 -10.266 -14.055 1 63.22 164 ARG A CA 1
ATOM 1329 C C . ARG A 1 164 ? -15.734 -8.984 -13.328 1 63.22 164 ARG A C 1
ATOM 1331 O O . ARG A 1 164 ? -14.578 -8.812 -12.945 1 63.22 164 ARG A O 1
ATOM 1338 N N . MET B 1 1 ? 5.418 -24.391 55.906 1 20.22 1 MET B N 1
ATOM 1339 C CA . MET B 1 1 ? 4.406 -23.344 56.094 1 20.22 1 MET B CA 1
ATOM 1340 C C . MET B 1 1 ? 3.869 -22.859 54.75 1 20.22 1 MET B C 1
ATOM 1342 O O . MET B 1 1 ? 4.613 -22.297 53.969 1 20.22 1 MET B O 1
ATOM 1346 N N . VAL B 1 2 ? 2.791 -23.562 54.125 1 23.95 2 VAL B N 1
ATOM 1347 C CA . VAL B 1 2 ? 1.738 -24.031 53.219 1 23.95 2 VAL B CA 1
ATOM 1348 C C . VAL B 1 2 ? 0.669 -22.953 53.062 1 23.95 2 VAL B C 1
ATOM 1350 O O . VAL B 1 2 ? -0.359 -23.172 52.438 1 23.95 2 VAL B O 1
ATOM 1353 N N . LEU B 1 3 ? 0.761 -21.828 53.781 1 21.22 3 LEU B N 1
ATOM 1354 C CA . LEU B 1 3 ? -0.502 -21.156 54.062 1 21.22 3 LEU B CA 1
ATOM 1355 C C . LEU B 1 3 ? -1.088 -20.531 52.781 1 21.22 3 LEU B C 1
ATOM 1357 O O . LEU B 1 3 ? -2.293 -20.281 52.719 1 21.22 3 LEU B O 1
ATOM 1361 N N . ALA B 1 4 ? -0.323 -19.844 51.969 1 22.2 4 ALA B N 1
ATOM 1362 C CA . ALA B 1 4 ? -0.927 -18.719 51.25 1 22.2 4 ALA B CA 1
ATOM 1363 C C . ALA B 1 4 ? -1.9 -19.203 50.188 1 22.2 4 ALA B C 1
ATOM 1365 O O . ALA B 1 4 ? -1.668 -19 49 1 22.2 4 ALA B O 1
ATOM 1366 N N . ALA B 1 5 ? -2.338 -20.453 50.094 1 23.03 5 ALA B N 1
ATOM 1367 C CA . ALA B 1 5 ? -3.109 -21.047 49 1 23.03 5 ALA B CA 1
ATOM 1368 C C . ALA B 1 5 ? -4.496 -20.406 48.906 1 23.03 5 ALA B C 1
ATOM 1370 O O . ALA B 1 5 ? -5.129 -20.453 47.844 1 23.03 5 ALA B O 1
ATOM 1371 N N . LEU B 1 6 ? -5.125 -20.062 50 1 21.83 6 LEU B N 1
ATOM 1372 C CA . LEU B 1 6 ? -6.566 -20.266 50.062 1 21.83 6 LEU B CA 1
ATOM 1373 C C . LEU B 1 6 ? -7.309 -19.188 49.281 1 21.83 6 LEU B C 1
ATOM 1375 O O . LEU B 1 6 ? -8.477 -19.375 48.938 1 21.83 6 LEU B O 1
ATOM 1379 N N . TYR B 1 7 ? -6.973 -17.953 49.344 1 23.53 7 TYR B N 1
ATOM 1380 C CA . TYR B 1 7 ? -8.102 -17.031 49.188 1 23.53 7 TYR B CA 1
ATOM 1381 C C . TYR B 1 7 ? -8.664 -17.062 47.781 1 23.53 7 TYR B C 1
ATOM 1383 O O . TYR B 1 7 ? -8.062 -16.531 46.844 1 23.53 7 TYR B O 1
ATOM 1391 N N . GLY B 1 8 ? -9.219 -18.219 47.25 1 24.39 8 GLY B N 1
ATOM 1392 C CA . GLY B 1 8 ? -9.898 -18.375 45.969 1 24.39 8 GLY B CA 1
ATOM 1393 C C . GLY B 1 8 ? -11.109 -17.484 45.812 1 24.39 8 GLY B C 1
ATOM 1394 O O . GLY B 1 8 ? -12.234 -17.875 46.156 1 24.39 8 GLY B O 1
ATOM 1395 N N . SER B 1 9 ? -11.062 -16.25 46.406 1 23.16 9 SER B N 1
ATOM 1396 C CA . SER B 1 9 ? -12.32 -15.516 46.438 1 23.16 9 SER B CA 1
ATOM 1397 C C . SER B 1 9 ? -13.008 -15.539 45.062 1 23.16 9 SER B C 1
ATOM 1399 O O . SER B 1 9 ? -12.352 -15.625 44.031 1 23.16 9 SER B O 1
ATOM 1401 N N . SER B 1 10 ? -14.305 -15.969 45.031 1 23.89 10 SER B N 1
ATOM 1402 C CA . SER B 1 10 ? -15.422 -16.016 44.094 1 23.89 10 SER B CA 1
ATOM 1403 C C . SER B 1 10 ? -15.602 -14.672 43.406 1 23.89 10 SER B C 1
ATOM 1405 O O . SER B 1 10 ? -16 -13.688 44.031 1 23.89 10 SER B O 1
ATOM 1407 N N . LEU B 1 11 ? -14.672 -14.117 42.781 1 23.11 11 LEU B N 1
ATOM 1408 C CA . LEU B 1 11 ? -14.938 -12.891 42.031 1 23.11 11 LEU B CA 1
ATOM 1409 C C . LEU B 1 11 ? -16.25 -13 41.281 1 23.11 11 LEU B C 1
ATOM 1411 O O . LEU B 1 11 ? -16.391 -13.836 40.375 1 23.11 11 LEU B O 1
ATOM 1415 N N . SER B 1 12 ? -17.312 -12.828 41.906 1 22 12 SER B N 1
ATOM 1416 C CA . SER B 1 12 ? -18.641 -12.781 41.344 1 22 12 SER B CA 1
ATOM 1417 C C . SER B 1 12 ? -18.656 -11.992 40.031 1 22 12 SER B C 1
ATOM 1419 O O . SER B 1 12 ? -18.031 -10.938 39.938 1 22 12 SER B O 1
ATOM 1421 N N . ARG B 1 13 ? -18.938 -12.625 39 1 24.91 13 ARG B N 1
ATOM 1422 C CA . ARG B 1 13 ? -19.281 -12.078 37.688 1 24.91 13 ARG B CA 1
ATOM 1423 C C . ARG B 1 13 ? -20.328 -10.977 37.812 1 24.91 13 ARG B C 1
ATOM 1425 O O . ARG B 1 13 ? -21.531 -11.258 37.906 1 24.91 13 ARG B O 1
ATOM 1432 N N . ALA B 1 14 ? -20.125 -10.016 38.625 1 25.27 14 ALA B N 1
ATOM 1433 C CA . ALA B 1 14 ? -21.078 -8.898 38.656 1 25.27 14 ALA B CA 1
ATOM 1434 C C . ALA B 1 14 ? -21.641 -8.641 37.281 1 25.27 14 ALA B C 1
ATOM 1436 O O . ALA B 1 14 ? -20.922 -8.727 36.281 1 25.27 14 ALA B O 1
ATOM 1437 N N . ASN B 1 15 ? -22.906 -8.805 37.094 1 24.78 15 ASN B N 1
ATOM 1438 C CA . ASN B 1 15 ? -23.828 -8.539 36 1 24.78 15 ASN B CA 1
ATOM 1439 C C . ASN B 1 15 ? -23.547 -7.199 35.344 1 24.78 15 ASN B C 1
ATOM 1441 O O . ASN B 1 15 ? -23.859 -6.141 35.875 1 24.78 15 ASN B O 1
ATOM 1445 N N . THR B 1 16 ? -22.359 -6.922 35.094 1 26.02 16 THR B N 1
ATOM 1446 C CA . THR B 1 16 ? -22.234 -5.668 34.344 1 26.02 16 THR B CA 1
ATOM 1447 C C . THR B 1 16 ? -23.406 -5.496 33.375 1 26.02 16 THR B C 1
ATOM 1449 O O . THR B 1 16 ? -23.656 -6.363 32.531 1 26.02 16 THR B O 1
ATOM 1452 N N . GLU B 1 17 ? -24.438 -4.887 33.844 1 27.78 17 GLU B N 1
ATOM 1453 C CA . GLU B 1 17 ? -25.547 -4.449 33 1 27.78 17 GLU B CA 1
ATOM 1454 C C . GLU B 1 17 ? -25.062 -4.117 31.594 1 27.78 17 GLU B C 1
ATOM 1456 O O . GLU B 1 17 ? -24.047 -3.434 31.422 1 27.78 17 GLU B O 1
ATOM 1461 N N . GLU B 1 18 ? -25.156 -5.031 30.672 1 29.66 18 GLU B N 1
ATOM 1462 C CA . GLU B 1 18 ? -25.141 -4.816 29.234 1 29.66 18 GLU B CA 1
ATOM 1463 C C . GLU B 1 18 ? -25.719 -3.449 28.875 1 29.66 18 GLU B C 1
ATOM 1465 O O . GLU B 1 18 ? -26.922 -3.221 29.016 1 29.66 18 GLU B O 1
ATOM 1470 N N . SER B 1 19 ? -25.172 -2.424 29.406 1 30.62 19 SER B N 1
ATOM 1471 C CA . SER B 1 19 ? -25.672 -1.165 28.875 1 30.62 19 SER B CA 1
ATOM 1472 C C . SER B 1 19 ? -26.125 -1.329 27.422 1 30.62 19 SER B C 1
ATOM 1474 O O . SER B 1 19 ? -25.484 -2.021 26.641 1 30.62 19 SER B O 1
ATOM 1476 N N . SER B 1 20 ? -27.406 -1.239 27.172 1 30.05 20 SER B N 1
ATOM 1477 C CA . SER B 1 20 ? -28.094 -1.174 25.891 1 30.05 20 SER B CA 1
ATOM 1478 C C . SER B 1 20 ? -27.234 -0.485 24.844 1 30.05 20 SER B C 1
ATOM 1480 O O . SER B 1 20 ? -26.781 0.644 25.047 1 30.05 20 SER B O 1
ATOM 1482 N N . LEU B 1 21 ? -26.203 -1.125 24.328 1 31.73 21 LEU B N 1
ATOM 1483 C CA . LEU B 1 21 ? -25.719 -0.652 23.047 1 31.73 21 LEU B CA 1
ATOM 1484 C C . LEU B 1 21 ? -26.781 0.174 22.328 1 31.73 21 LEU B C 1
ATOM 1486 O O . LEU B 1 21 ? -27.812 -0.361 21.906 1 31.73 21 LEU B O 1
ATOM 1490 N N . ASP B 1 22 ? -27.234 1.205 22.906 1 30.45 22 ASP B N 1
ATOM 1491 C CA . ASP B 1 22 ? -28.141 2.205 22.344 1 30.45 22 ASP B CA 1
ATOM 1492 C C . ASP B 1 22 ? -28.156 2.133 20.812 1 30.45 22 ASP B C 1
ATOM 1494 O O . ASP B 1 22 ? -27.156 1.78 20.188 1 30.45 22 ASP B O 1
ATOM 1498 N N . THR B 1 23 ? -29.297 1.912 20.125 1 32.59 23 THR B N 1
ATOM 1499 C CA . THR B 1 23 ? -29.766 2.092 18.766 1 32.59 23 THR B CA 1
ATOM 1500 C C . THR B 1 23 ? -28.984 3.195 18.062 1 32.59 23 THR B C 1
ATOM 1502 O O . THR B 1 23 ? -29.25 4.383 18.266 1 32.59 23 THR B O 1
ATOM 1505 N N . LEU B 1 24 ? -27.766 3.447 18.312 1 34.06 24 LEU B N 1
ATOM 1506 C CA . LEU B 1 24 ? -27.25 4.383 17.328 1 34.06 24 LEU B CA 1
ATOM 1507 C C . LEU B 1 24 ? -28.016 4.281 16.016 1 34.06 24 LEU B C 1
ATOM 1509 O O . LEU B 1 24 ? -28.125 3.195 15.445 1 34.06 24 LEU B O 1
ATOM 1513 N N . THR B 1 25 ? -29.062 4.859 15.883 1 34.59 25 THR B N 1
ATOM 1514 C CA . THR B 1 25 ? -29.797 5.066 14.648 1 34.59 25 THR B CA 1
ATOM 1515 C C . THR B 1 25 ? -28.875 4.922 13.438 1 34.59 25 THR B C 1
ATOM 1517 O O . THR B 1 25 ? -27.938 5.691 13.273 1 34.59 25 THR B O 1
ATOM 1520 N N . LYS B 1 26 ? -28.406 3.684 13.039 1 43.22 26 LYS B N 1
ATOM 1521 C CA . LYS B 1 26 ? -27.875 3.295 11.734 1 43.22 26 LYS B CA 1
ATOM 1522 C C . LYS B 1 26 ? -28.172 4.363 10.68 1 43.22 26 LYS B C 1
ATOM 1524 O O . LYS B 1 26 ? -29.328 4.59 10.32 1 43.22 26 LYS B O 1
ATOM 1529 N N . THR B 1 27 ? -27.609 5.449 10.789 1 47.38 27 THR B N 1
ATOM 1530 C CA . THR B 1 27 ? -27.859 6.359 9.68 1 47.38 27 THR B CA 1
ATOM 1531 C C . THR B 1 27 ? -28 5.586 8.375 1 47.38 27 THR B C 1
ATOM 1533 O O . THR B 1 27 ? -27.109 4.832 7.98 1 47.38 27 THR B O 1
ATOM 1536 N N . THR B 1 28 ? -29.094 5.199 7.887 1 61.41 28 THR B N 1
ATOM 1537 C CA . THR B 1 28 ? -29.609 4.527 6.703 1 61.41 28 THR B CA 1
ATOM 1538 C C . THR B 1 28 ? -28.906 5.023 5.445 1 61.41 28 THR B C 1
ATOM 1540 O O . THR B 1 28 ? -29.047 4.43 4.371 1 61.41 28 THR B O 1
ATOM 1543 N N . ILE B 1 29 ? -28.156 6.207 5.734 1 67.88 29 ILE B N 1
ATOM 1544 C CA . ILE B 1 29 ? -27.562 6.699 4.496 1 67.88 29 ILE B CA 1
ATOM 1545 C C . ILE B 1 29 ? -26.203 6.043 4.273 1 67.88 29 ILE B C 1
ATOM 1547 O O . ILE B 1 29 ? -25.344 6.074 5.156 1 67.88 29 ILE B O 1
ATOM 1551 N N . PRO B 1 30 ? -26.047 5.348 3.258 1 76.12 30 PRO B N 1
ATOM 1552 C CA . PRO B 1 30 ? -24.75 4.746 2.936 1 76.12 30 PRO B CA 1
ATOM 1553 C C . PRO B 1 30 ? -23.594 5.727 3.088 1 76.12 30 PRO B C 1
ATOM 1555 O O . PRO B 1 30 ? -23.75 6.922 2.82 1 76.12 30 PRO B O 1
ATOM 1558 N N . TYR B 1 31 ? -22.484 5.254 3.695 1 76.69 31 TYR B N 1
ATOM 1559 C CA . TYR B 1 31 ? -21.312 6.074 3.947 1 76.69 31 TYR B CA 1
ATOM 1560 C C . TYR B 1 31 ? -20.984 6.945 2.738 1 76.69 31 TYR B C 1
ATOM 1562 O O . TYR B 1 31 ? -20.547 8.086 2.889 1 76.69 31 TYR B O 1
ATOM 1570 N N . LYS B 1 32 ? -21.172 6.434 1.619 1 76.25 32 LYS B N 1
ATOM 1571 C CA . LYS B 1 32 ? -20.844 7.125 0.378 1 76.25 32 LYS B CA 1
ATOM 1572 C C . LYS B 1 32 ? -21.672 8.391 0.206 1 76.25 32 LYS B C 1
ATOM 1574 O O . LYS B 1 32 ? -21.266 9.32 -0.49 1 76.25 32 LYS B O 1
ATOM 1579 N N . ASP B 1 33 ? -22.641 8.406 0.909 1 77.25 33 ASP B N 1
ATOM 1580 C CA . ASP B 1 33 ? -23.578 9.5 0.721 1 77.25 33 ASP B CA 1
ATOM 1581 C C . ASP B 1 33 ? -23.531 10.477 1.898 1 77.25 33 ASP B C 1
ATOM 1583 O O . ASP B 1 33 ? -24.219 11.5 1.886 1 77.25 33 ASP B O 1
ATOM 1587 N N . GLN B 1 34 ? -22.797 10.055 2.781 1 76.5 34 GLN B N 1
ATOM 1588 C CA . GLN B 1 34 ? -22.703 10.922 3.957 1 76.5 34 GLN B CA 1
ATOM 1589 C C . GLN B 1 34 ? -21.75 12.086 3.709 1 76.5 34 GLN B C 1
ATOM 1591 O O . GLN B 1 34 ? -20.766 11.945 2.979 1 76.5 34 GLN B O 1
ATOM 1596 N N . GLU B 1 35 ? -22.156 13.266 4.27 1 76.56 35 GLU B N 1
ATOM 1597 C CA . GLU B 1 35 ? -21.344 14.469 4.105 1 76.56 35 GLU B CA 1
ATOM 1598 C C . GLU B 1 35 ? -20.078 14.391 4.949 1 76.56 35 GLU B C 1
ATOM 1600 O O . GLU B 1 35 ? -20.109 13.914 6.086 1 76.56 35 GLU B O 1
ATOM 1605 N N . ARG B 1 36 ? -19.031 14.789 4.309 1 77 36 ARG B N 1
ATOM 1606 C CA . ARG B 1 36 ? -17.75 14.828 5.016 1 77 36 ARG B CA 1
ATOM 1607 C C . ARG B 1 36 ? -17.688 16.031 5.945 1 77 36 ARG B C 1
ATOM 1609 O O . ARG B 1 36 ? -18.203 17.109 5.625 1 77 36 ARG B O 1
ATOM 1616 N N . LYS B 1 37 ? -17.359 15.758 7.102 1 60.34 37 LYS B N 1
ATOM 1617 C CA . LYS B 1 37 ? -17.141 16.891 7.988 1 60.34 37 LYS B CA 1
ATOM 1618 C 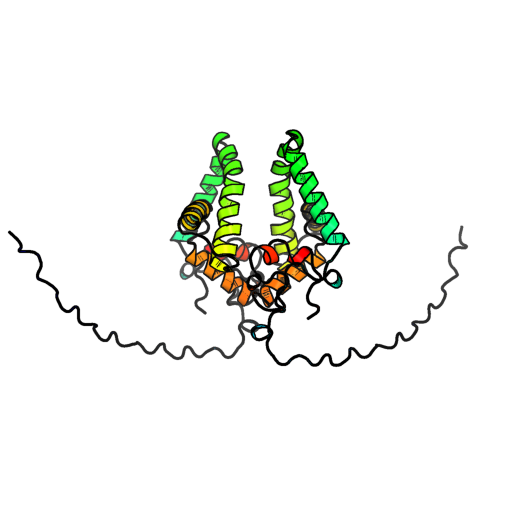C . LYS B 1 37 ? -16.016 17.797 7.469 1 60.34 37 LYS B C 1
ATOM 1620 O O . LYS B 1 37 ? -14.945 17.297 7.113 1 60.34 37 LYS B O 1
ATOM 1625 N N . CYS B 1 38 ? -16.375 18.812 6.59 1 57.78 38 CYS B N 1
ATOM 1626 C CA . CYS B 1 38 ? -15.352 19.734 6.117 1 57.78 38 CYS B CA 1
ATOM 1627 C C . CYS B 1 38 ? -14.352 20.047 7.219 1 57.78 38 CYS B C 1
ATOM 1629 O O . CYS B 1 38 ? -14.734 20.406 8.336 1 57.78 38 CYS B O 1
ATOM 1631 N N . SER B 1 39 ? -13.188 19.344 7.23 1 58.19 39 SER B N 1
ATOM 1632 C CA . SER B 1 39 ? -12.203 19.656 8.258 1 58.19 39 SER B CA 1
ATOM 1633 C C . SER B 1 39 ? -11.641 21.062 8.086 1 58.19 39 SER B C 1
ATOM 1635 O O . SER B 1 39 ? -11.18 21.422 7.004 1 58.19 39 SER B O 1
ATOM 1637 N N . SER B 1 40 ? -12.25 22.094 8.672 1 65.38 40 SER B N 1
ATOM 1638 C CA . SER B 1 40 ? -11.672 23.438 8.75 1 65.38 40 SER B CA 1
ATOM 1639 C C . SER B 1 40 ? -10.25 23.391 9.289 1 65.38 40 SER B C 1
ATOM 1641 O O . SER B 1 40 ? -9.914 22.531 10.102 1 65.38 40 SER B O 1
ATOM 1643 N N . PHE B 1 41 ? -9.273 24.047 8.594 1 74.81 41 PHE B N 1
ATOM 1644 C CA . PHE B 1 41 ? -7.945 24.234 9.156 1 74.81 41 PHE B CA 1
ATOM 1645 C C . PHE B 1 41 ? -7.836 25.578 9.844 1 74.81 41 PHE B C 1
ATOM 1647 O O . PHE B 1 41 ? -8.273 26.594 9.305 1 74.81 41 PHE B O 1
ATOM 1654 N N . PRO B 1 42 ? -7.371 25.641 11.008 1 80.5 42 PRO B N 1
ATOM 1655 C CA . PRO B 1 42 ? -6.875 24.516 11.812 1 80.5 42 PRO B CA 1
ATOM 1656 C C . PRO B 1 42 ? -7.996 23.719 12.469 1 80.5 42 PRO B C 1
ATOM 1658 O O . PRO B 1 42 ? -9.07 24.266 12.734 1 80.5 42 PRO B O 1
ATOM 1661 N N . PRO B 1 43 ? -7.727 22.438 12.695 1 84.56 43 PRO B N 1
ATOM 1662 C CA . PRO B 1 43 ? -8.75 21.641 13.375 1 84.56 43 PRO B CA 1
ATOM 1663 C C . PRO B 1 43 ? -8.977 22.062 14.82 1 84.56 43 PRO B C 1
ATOM 1665 O O . PRO B 1 43 ? -8.07 22.625 15.453 1 84.56 43 PRO B O 1
ATOM 1668 N N . PRO B 1 44 ? -10.211 21.844 15.242 1 86.94 44 PRO B N 1
ATOM 1669 C CA . PRO B 1 44 ? -10.445 22.125 16.656 1 86.94 44 PRO B CA 1
ATOM 1670 C C . PRO B 1 44 ? -9.531 21.312 17.578 1 86.94 44 PRO B C 1
ATOM 1672 O O . PRO B 1 44 ? -9.219 20.156 17.281 1 86.94 44 PRO B O 1
ATOM 1675 N N . LEU B 1 45 ? -9.102 21.938 18.672 1 89.88 45 LEU B N 1
ATOM 1676 C CA . LEU B 1 45 ? -8.164 21.328 19.609 1 89.88 45 LEU B CA 1
ATOM 1677 C C . LEU B 1 45 ? -8.719 20.016 20.156 1 89.88 45 LEU B C 1
ATOM 1679 O O . LEU B 1 45 ? -7.969 19.062 20.391 1 89.88 45 LEU B O 1
ATOM 1683 N N . LYS B 1 46 ? -10.07 19.984 20.312 1 90.19 46 LYS B N 1
ATOM 1684 C CA . LYS B 1 46 ? -10.703 18.797 20.891 1 90.19 46 LYS B CA 1
ATOM 1685 C C . LYS B 1 46 ? -10.547 17.578 19.984 1 90.19 46 LYS B C 1
ATOM 1687 O O . LYS B 1 46 ? -10.688 16.438 20.438 1 90.19 46 LYS B O 1
ATOM 1692 N N . ASP B 1 47 ? -10.266 17.781 18.734 1 91.31 47 ASP B N 1
ATOM 1693 C CA . ASP B 1 47 ? -10.18 16.688 17.766 1 91.31 47 ASP B CA 1
ATOM 1694 C C . ASP B 1 47 ? -8.734 16.219 17.594 1 91.31 47 ASP B C 1
ATOM 1696 O O . ASP B 1 47 ? -8.477 15.195 16.953 1 91.31 47 ASP B O 1
ATOM 1700 N N . ILE B 1 48 ? -7.812 16.906 18.234 1 94.69 48 ILE B N 1
ATOM 1701 C CA . ILE B 1 48 ? -6.398 16.578 18.062 1 94.69 48 ILE B CA 1
ATOM 1702 C C . ILE B 1 48 ? -5.992 15.492 19.062 1 94.69 48 ILE B C 1
ATOM 1704 O O . ILE B 1 48 ? -6.324 15.578 20.25 1 94.69 48 ILE B O 1
ATOM 1708 N N . ARG B 1 49 ? -5.32 14.492 18.484 1 95.38 49 ARG B N 1
ATOM 1709 C CA . ARG B 1 49 ? -4.668 13.492 19.312 1 95.38 49 ARG B CA 1
ATOM 1710 C C . ARG B 1 49 ? -3.289 13.969 19.766 1 95.38 49 ARG B C 1
ATOM 1712 O O . ARG B 1 49 ? -2.277 13.594 19.172 1 95.38 49 ARG B O 1
ATOM 1719 N N . PHE B 1 50 ? -3.195 14.57 20.844 1 96.5 50 PHE B N 1
ATOM 1720 C CA . PHE B 1 50 ? -2.012 15.312 21.266 1 96.5 50 PHE B CA 1
ATOM 1721 C C . PHE B 1 50 ? -0.827 14.375 21.469 1 96.5 50 PHE B C 1
ATOM 1723 O O . PHE B 1 50 ? 0.308 14.719 21.125 1 96.5 50 PHE B O 1
ATOM 1730 N N . THR B 1 51 ? -1.065 13.266 22.062 1 95.88 51 THR B N 1
ATOM 1731 C CA . THR B 1 51 ? 0.031 12.336 22.297 1 95.88 51 THR B CA 1
ATOM 1732 C C . THR B 1 51 ? 0.656 11.891 20.984 1 95.88 51 THR B C 1
ATOM 1734 O O . THR B 1 51 ? 1.874 11.969 20.812 1 95.88 51 THR B O 1
ATOM 1737 N N . MET B 1 52 ? -0.238 11.516 20.078 1 96.06 52 MET B N 1
ATOM 1738 C CA . MET B 1 52 ? 0.254 11.047 18.781 1 96.06 52 MET B CA 1
ATOM 1739 C C . MET B 1 52 ? 0.842 12.195 17.969 1 96.06 52 MET B C 1
ATOM 1741 O O . MET B 1 52 ? 1.879 12.031 17.328 1 96.06 52 MET B O 1
ATOM 1745 N N . ALA B 1 53 ? 0.218 13.305 18 1 96.69 53 ALA B N 1
ATOM 1746 C CA . ALA B 1 53 ? 0.689 14.484 17.266 1 96.69 53 ALA B CA 1
ATOM 1747 C C . ALA B 1 53 ? 2.092 14.883 17.719 1 96.69 53 ALA B C 1
ATOM 1749 O O . ALA B 1 53 ? 2.963 15.156 16.891 1 96.69 53 ALA B O 1
ATOM 1750 N N . THR B 1 54 ? 2.264 14.898 19 1 97.88 54 THR B N 1
ATOM 1751 C CA . THR B 1 54 ? 3.568 15.25 19.547 1 97.88 54 THR B CA 1
ATOM 1752 C C . THR B 1 54 ? 4.613 14.211 19.156 1 97.88 54 THR B C 1
ATOM 1754 O O . THR B 1 54 ? 5.719 14.555 18.734 1 97.88 54 THR B O 1
ATOM 1757 N N . TYR B 1 55 ? 4.258 12.992 19.328 1 97.62 55 TYR B N 1
ATOM 1758 C CA . TYR B 1 55 ? 5.176 11.906 19.016 1 97.62 55 TYR B CA 1
ATOM 1759 C C . TYR B 1 55 ? 5.637 11.984 17.562 1 97.62 55 TYR B C 1
ATOM 1761 O O . TYR B 1 55 ? 6.84 11.953 17.281 1 97.62 55 TYR B O 1
ATOM 1769 N N . ILE B 1 56 ? 4.676 12.078 16.656 1 97.06 56 ILE B N 1
ATOM 1770 C CA . ILE B 1 56 ? 4.996 12.086 15.234 1 97.06 56 ILE B CA 1
ATOM 1771 C C . ILE B 1 56 ? 5.844 13.32 14.906 1 97.06 56 ILE B C 1
ATOM 1773 O O . ILE B 1 56 ? 6.832 13.219 14.172 1 97.06 56 ILE B O 1
ATOM 1777 N N . THR B 1 57 ? 5.5 14.453 15.438 1 97.81 57 THR B N 1
ATOM 1778 C CA . THR B 1 57 ? 6.234 15.688 15.172 1 97.81 57 THR B CA 1
ATOM 1779 C C . THR B 1 57 ? 7.668 15.586 15.68 1 97.81 57 THR B C 1
ATOM 1781 O O . THR B 1 57 ? 8.609 15.93 14.969 1 97.81 57 THR B O 1
ATOM 1784 N N . LEU B 1 58 ? 7.809 15.055 16.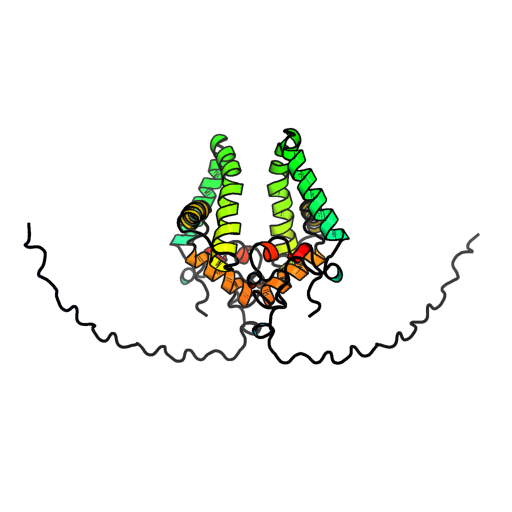844 1 97.81 58 LEU B N 1
ATOM 1785 C CA . LEU B 1 58 ? 9.141 14.922 17.422 1 97.81 58 LEU B CA 1
ATOM 1786 C C . LEU B 1 58 ? 9.984 13.938 16.625 1 97.81 58 LEU B C 1
ATOM 1788 O O . LEU B 1 58 ? 11.172 14.172 16.406 1 97.81 58 LEU B O 1
ATOM 1792 N N . THR B 1 59 ? 9.383 12.867 16.266 1 95.81 59 THR B N 1
ATOM 1793 C CA . THR B 1 59 ? 10.117 11.867 15.5 1 95.81 59 THR B CA 1
ATOM 1794 C C . THR B 1 59 ? 10.555 12.445 14.156 1 95.81 59 THR B C 1
ATOM 1796 O O . THR B 1 59 ? 11.664 12.164 13.688 1 95.81 59 THR B O 1
ATOM 1799 N N . GLN B 1 60 ? 9.672 13.25 13.539 1 96.19 60 GLN B N 1
ATOM 1800 C CA . GLN B 1 60 ? 10.039 13.875 12.273 1 96.19 60 GLN B CA 1
ATOM 1801 C C . GLN B 1 60 ? 11.188 14.859 12.461 1 96.19 60 GLN B C 1
ATOM 1803 O O . GLN B 1 60 ? 12.102 14.914 11.641 1 96.19 60 GLN B O 1
ATOM 1808 N N . LEU B 1 61 ? 11.18 15.625 13.492 1 97.38 61 LEU B N 1
ATOM 1809 C CA . LEU B 1 61 ? 12.242 16.578 13.789 1 97.38 61 LEU B CA 1
ATOM 1810 C C . LEU B 1 61 ? 13.57 15.859 14.023 1 97.38 61 LEU B C 1
ATOM 1812 O O . LEU B 1 61 ? 14.609 16.297 13.531 1 97.38 61 LEU B O 1
ATOM 1816 N N . LEU B 1 62 ? 13.492 14.812 14.742 1 96 62 LEU B N 1
ATOM 1817 C CA . LEU B 1 62 ? 14.688 14.016 14.984 1 96 62 LEU B CA 1
ATOM 1818 C C . LEU B 1 62 ? 15.211 13.414 13.68 1 96 62 LEU B C 1
ATOM 1820 O O . LEU B 1 62 ? 16.422 13.32 13.477 1 96 62 LEU B O 1
ATOM 1824 N N . GLY B 1 63 ? 14.266 12.953 12.914 1 95.25 63 GLY B N 1
ATOM 1825 C CA . GLY B 1 63 ? 14.672 12.461 11.609 1 95.25 63 GLY B CA 1
ATOM 1826 C C . GLY B 1 63 ? 15.406 13.5 10.781 1 95.25 63 GLY B C 1
ATOM 1827 O O . GLY B 1 63 ? 16.438 13.203 10.172 1 95.25 63 GLY B O 1
ATOM 1828 N N . PHE B 1 64 ? 14.93 14.695 10.773 1 96.25 64 PHE B N 1
ATOM 1829 C CA . PHE B 1 64 ? 15.578 15.773 10.039 1 96.25 64 PHE B CA 1
ATOM 1830 C C . PHE B 1 64 ? 16.953 16.078 10.617 1 96.25 64 PHE B C 1
ATOM 1832 O O . PHE B 1 64 ? 17.906 16.312 9.875 1 96.25 64 PHE B O 1
ATOM 1839 N N . ALA B 1 65 ? 17.078 16.047 11.898 1 96.81 65 ALA B N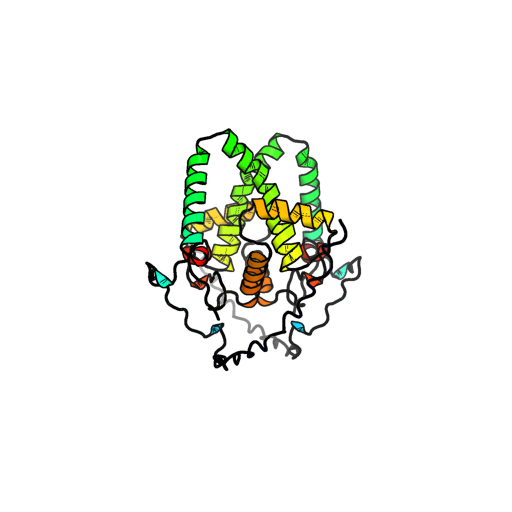 1
ATOM 1840 C CA . ALA B 1 65 ? 18.375 16.25 12.539 1 96.81 65 ALA B CA 1
ATOM 1841 C C . ALA B 1 65 ? 19.344 15.133 12.18 1 96.81 65 ALA B C 1
ATOM 1843 O O . ALA B 1 65 ? 20.547 15.359 12.047 1 96.81 65 ALA B O 1
ATOM 1844 N N . GLY B 1 66 ? 18.781 13.938 12.055 1 96.69 66 GLY B N 1
ATOM 1845 C CA . GLY B 1 66 ? 19.594 12.758 11.781 1 96.69 66 GL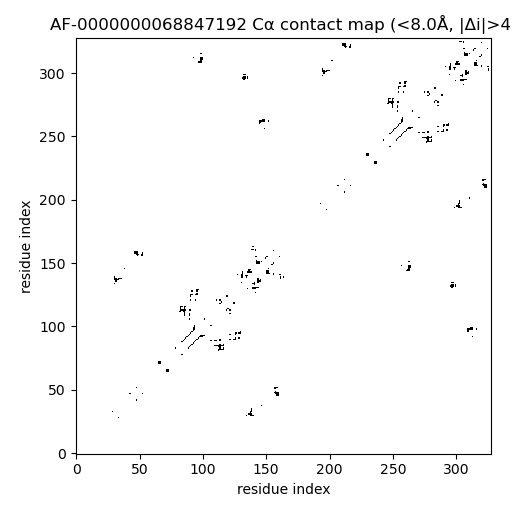Y B CA 1
ATOM 1846 C C . GLY B 1 66 ? 20.266 12.789 10.422 1 96.69 66 GLY B C 1
ATOM 1847 O O . GLY B 1 66 ? 21.25 12.086 10.195 1 96.69 66 GLY B O 1
ATOM 1848 N N . ILE B 1 67 ? 19.719 13.617 9.508 1 94.94 67 ILE B N 1
ATOM 1849 C CA . ILE B 1 67 ? 20.234 13.648 8.148 1 94.94 67 ILE B CA 1
ATOM 1850 C C . ILE B 1 67 ? 21.672 14.156 8.156 1 94.94 67 ILE B C 1
ATOM 1852 O O . ILE B 1 67 ? 22.453 13.867 7.238 1 94.94 67 ILE B O 1
ATOM 1856 N N . PHE B 1 68 ? 22.141 14.82 9.234 1 97.25 68 PHE B N 1
ATOM 1857 C CA . PHE B 1 68 ? 23.469 15.414 9.305 1 97.25 68 PHE B CA 1
ATOM 1858 C C . PHE B 1 68 ? 24.484 14.422 9.867 1 97.25 68 PHE B C 1
ATOM 1860 O O . PHE B 1 68 ? 25.672 14.719 9.945 1 97.25 68 PHE B O 1
ATOM 1867 N N . PHE B 1 69 ? 24.016 13.289 10.242 1 97.69 69 PHE B N 1
ATOM 1868 C CA . PHE B 1 69 ? 24.875 12.227 10.758 1 97.69 69 PHE B CA 1
ATOM 1869 C C . PHE B 1 69 ? 24.969 11.078 9.766 1 97.69 69 PHE B C 1
ATOM 1871 O O . PHE B 1 69 ? 23.984 10.375 9.531 1 97.69 69 PHE B O 1
ATOM 1878 N N . VAL B 1 70 ? 26.156 10.836 9.281 1 96 70 VAL B N 1
ATOM 1879 C CA . VAL B 1 70 ? 26.375 9.859 8.219 1 96 70 VAL B CA 1
ATOM 1880 C C . VAL B 1 70 ? 25.969 8.469 8.695 1 96 70 VAL B C 1
ATOM 1882 O O . VAL B 1 70 ? 25.391 7.688 7.941 1 96 70 VAL B O 1
ATOM 1885 N N . ALA B 1 71 ? 26.344 8.141 9.906 1 96.75 71 ALA B N 1
ATOM 1886 C CA . ALA B 1 71 ? 25.969 6.844 10.469 1 96.75 71 ALA B CA 1
ATOM 1887 C C . ALA B 1 71 ? 24.453 6.664 10.477 1 96.75 71 ALA B C 1
ATOM 1889 O O . ALA B 1 71 ? 23.953 5.57 10.203 1 96.75 71 ALA B O 1
ATOM 1890 N N . THR B 1 72 ? 23.734 7.727 10.789 1 96.62 72 THR B N 1
ATOM 1891 C CA . THR B 1 72 ? 22.266 7.672 10.805 1 96.62 72 THR B CA 1
ATOM 1892 C C . THR B 1 72 ? 21.719 7.43 9.398 1 96.62 72 THR B C 1
ATOM 1894 O O . THR B 1 72 ? 20.75 6.68 9.227 1 96.62 72 THR B O 1
ATOM 1897 N N . ILE B 1 73 ? 22.328 7.961 8.414 1 93.94 73 ILE B N 1
ATOM 1898 C CA . ILE B 1 73 ? 21.891 7.789 7.035 1 93.94 73 ILE B CA 1
ATOM 1899 C C . ILE B 1 73 ? 22.078 6.332 6.613 1 93.94 73 ILE B C 1
ATOM 1901 O O . ILE B 1 73 ? 21.188 5.723 6.031 1 93.94 73 ILE B O 1
ATOM 1905 N N . TRP B 1 74 ? 23.172 5.75 6.953 1 93.19 74 TRP B N 1
ATOM 1906 C CA . TRP B 1 74 ? 23.438 4.355 6.617 1 93.19 74 TRP B CA 1
ATOM 1907 C C . TRP B 1 74 ? 22.438 3.434 7.297 1 93.19 74 TRP B C 1
ATOM 1909 O O . TRP B 1 74 ? 21.906 2.514 6.676 1 93.19 74 TRP B O 1
ATOM 1919 N N . TRP B 1 75 ? 22.156 3.666 8.578 1 95.12 75 TRP B N 1
ATOM 1920 C CA . TRP B 1 75 ? 21.203 2.84 9.305 1 95.12 75 TRP B CA 1
ATOM 1921 C C . TRP B 1 75 ? 19.797 2.973 8.695 1 95.12 75 TRP B C 1
ATOM 1923 O O . TRP B 1 75 ? 19.047 1.995 8.625 1 95.12 75 TRP B O 1
ATOM 1933 N N . ALA B 1 76 ? 19.5 4.156 8.25 1 93.75 76 ALA B N 1
ATOM 1934 C CA . ALA B 1 76 ? 18.203 4.367 7.617 1 93.75 76 ALA B CA 1
ATOM 1935 C C . ALA B 1 76 ? 18.062 3.518 6.359 1 93.75 76 ALA B C 1
ATOM 1937 O O . ALA B 1 76 ? 17.016 2.877 6.148 1 93.75 76 ALA B O 1
ATOM 1938 N N . PHE B 1 77 ? 19.125 3.461 5.582 1 91.25 77 PHE B N 1
ATOM 1939 C CA . PHE B 1 77 ? 19.062 2.73 4.32 1 91.25 77 PHE B CA 1
ATOM 1940 C C . PHE B 1 77 ? 19.062 1.227 4.566 1 91.25 77 PHE B C 1
ATOM 1942 O O . PHE B 1 77 ? 18.438 0.47 3.822 1 91.25 77 PHE B O 1
ATOM 1949 N N . ILE B 1 78 ? 19.703 0.802 5.586 1 93.19 78 ILE B N 1
ATOM 1950 C CA . ILE B 1 78 ? 19.75 -0.62 5.914 1 93.19 78 ILE B CA 1
ATOM 1951 C C . ILE B 1 78 ? 18.391 -1.059 6.477 1 93.19 78 ILE B C 1
ATOM 1953 O O . ILE B 1 78 ? 17.891 -2.121 6.117 1 93.19 78 ILE B O 1
ATOM 1957 N N . LEU B 1 79 ? 17.844 -0.252 7.289 1 96.12 79 LEU B N 1
ATOM 1958 C CA . LEU B 1 79 ? 16.594 -0.627 7.969 1 96.12 79 LEU B CA 1
ATOM 1959 C C . LEU B 1 79 ? 15.398 -0.452 7.047 1 96.12 79 LEU B C 1
ATOM 1961 O O . LEU B 1 79 ? 14.344 -1.05 7.27 1 96.12 79 LEU B O 1
ATOM 1965 N N . TRP B 1 80 ? 15.586 0.31 6.039 1 94.56 80 TRP B N 1
ATOM 1966 C CA . TRP B 1 80 ? 14.469 0.632 5.16 1 94.5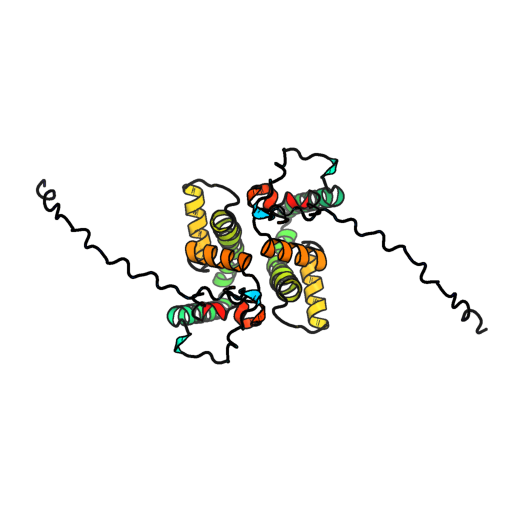6 80 TRP B CA 1
ATOM 1967 C C . TRP B 1 80 ? 13.859 -0.634 4.566 1 94.56 80 TRP B C 1
ATOM 1969 O O . TRP B 1 80 ? 12.68 -0.919 4.777 1 94.56 80 TRP B O 1
ATOM 1979 N N . PRO B 1 81 ? 14.672 -1.496 3.918 1 93.75 81 PRO B N 1
ATOM 1980 C CA . PRO B 1 81 ? 14.055 -2.713 3.379 1 93.75 81 PRO B CA 1
ATOM 1981 C C . PRO B 1 81 ? 13.594 -3.674 4.469 1 93.75 81 PRO B C 1
ATOM 1983 O O . PRO B 1 81 ? 12.617 -4.402 4.277 1 93.75 81 PRO B O 1
ATOM 1986 N N . ILE B 1 82 ? 14.219 -3.668 5.57 1 97.06 82 ILE B N 1
ATOM 1987 C CA . ILE B 1 82 ? 13.875 -4.57 6.664 1 97.06 82 ILE B CA 1
ATOM 1988 C C . ILE B 1 82 ? 12.531 -4.176 7.258 1 97.06 82 ILE B C 1
ATOM 1990 O O . ILE B 1 82 ? 11.641 -5.02 7.406 1 97.06 82 ILE B O 1
ATOM 1994 N N . THR B 1 83 ? 12.398 -2.92 7.543 1 97.75 83 THR B N 1
ATOM 1995 C CA . THR B 1 83 ? 11.133 -2.475 8.125 1 97.75 83 THR B CA 1
ATOM 1996 C C . THR B 1 83 ? 10.031 -2.477 7.07 1 97.75 83 THR B C 1
ATOM 1998 O O . THR B 1 83 ? 8.859 -2.699 7.391 1 97.75 83 THR B O 1
ATOM 2001 N N . GLY B 1 84 ? 10.453 -2.246 5.883 1 96.94 84 GLY B N 1
ATOM 2002 C CA . GLY B 1 84 ? 9.5 -2.402 4.797 1 96.94 84 GLY B CA 1
ATOM 2003 C C . GLY B 1 84 ? 8.891 -3.789 4.73 1 96.94 84 GLY B C 1
ATOM 2004 O O . GLY B 1 84 ? 7.688 -3.936 4.5 1 96.94 84 GLY B O 1
ATOM 2005 N N . PHE B 1 85 ? 9.727 -4.711 4.941 1 97.69 85 PHE B N 1
ATOM 2006 C CA . PHE B 1 85 ? 9.234 -6.086 4.969 1 97.69 85 PHE B CA 1
ATOM 2007 C C . PHE B 1 85 ? 8.289 -6.297 6.145 1 97.69 85 PHE B C 1
ATOM 2009 O O . PHE B 1 85 ? 7.281 -7 6.023 1 97.69 85 PHE B O 1
ATOM 2016 N N . GLY B 1 86 ? 8.641 -5.715 7.211 1 98.5 86 GLY B N 1
ATOM 2017 C CA . GLY B 1 86 ? 7.762 -5.805 8.367 1 98.5 86 GLY B CA 1
ATOM 2018 C C . GLY B 1 86 ? 6.352 -5.316 8.078 1 98.5 86 GLY B C 1
ATOM 2019 O O . GLY B 1 86 ? 5.379 -5.902 8.555 1 98.5 86 GLY B O 1
ATOM 2020 N N . ILE B 1 87 ? 6.25 -4.332 7.312 1 98.38 87 ILE B N 1
ATOM 2021 C CA . ILE B 1 87 ? 4.945 -3.762 6.992 1 98.38 87 ILE B CA 1
ATOM 2022 C C . ILE B 1 87 ? 4.289 -4.574 5.879 1 98.38 87 ILE B C 1
ATOM 2024 O O . ILE B 1 87 ? 3.168 -5.062 6.039 1 98.38 87 ILE B O 1
ATOM 2028 N N . THR B 1 88 ? 5.031 -4.789 4.758 1 97.44 88 THR B N 1
ATOM 2029 C CA . THR B 1 88 ? 4.434 -5.363 3.559 1 97.44 88 THR B CA 1
ATOM 2030 C C . THR B 1 88 ? 4.18 -6.855 3.742 1 97.44 88 THR B C 1
ATOM 2032 O O . THR B 1 88 ? 3.098 -7.352 3.422 1 97.44 88 THR B O 1
ATOM 2035 N N . GLY B 1 89 ? 5.164 -7.523 4.277 1 97.94 89 GLY B N 1
ATOM 2036 C CA . GLY B 1 89 ? 5.016 -8.953 4.484 1 97.94 89 GLY B CA 1
ATOM 2037 C C . GLY B 1 89 ? 4.312 -9.305 5.781 1 97.94 89 GLY B C 1
ATOM 2038 O O . GLY B 1 89 ? 3.75 -10.391 5.918 1 97.94 89 GLY B O 1
ATOM 2039 N N . GLY B 1 90 ? 4.398 -8.398 6.727 1 98.44 90 GLY B N 1
ATOM 2040 C CA . GLY B 1 90 ? 3.812 -8.641 8.031 1 98.44 90 GLY B CA 1
ATOM 2041 C C . GLY B 1 90 ? 2.447 -8 8.203 1 98.44 90 GLY B C 1
ATOM 2042 O O . GLY B 1 90 ? 1.429 -8.602 7.852 1 98.44 90 GLY B O 1
ATOM 2043 N N . ALA B 1 91 ? 2.381 -6.785 8.656 1 98.56 91 ALA B N 1
ATOM 2044 C CA . ALA B 1 91 ? 1.126 -6.105 8.969 1 98.56 91 ALA B CA 1
ATOM 2045 C C . ALA B 1 91 ? 0.136 -6.223 7.816 1 98.56 91 ALA B C 1
ATOM 2047 O O . ALA B 1 91 ? -1.047 -6.496 8.023 1 98.56 91 ALA B O 1
ATOM 2048 N N . HIS B 1 92 ? 0.608 -6.059 6.652 1 98.5 92 HIS B N 1
ATOM 2049 C CA . HIS B 1 92 ? -0.242 -6.027 5.465 1 98.5 92 HIS B CA 1
ATOM 2050 C C . HIS B 1 92 ? -0.699 -7.43 5.078 1 98.5 92 HIS B C 1
ATOM 2052 O O . HIS B 1 92 ? -1.893 -7.734 5.129 1 98.5 92 HIS B O 1
ATOM 2058 N N . ARG B 1 93 ? 0.272 -8.367 4.816 1 98.31 93 ARG B N 1
ATOM 2059 C CA . ARG B 1 93 ? -0.079 -9.641 4.195 1 98.31 93 ARG B CA 1
ATOM 2060 C C . ARG B 1 93 ? -0.358 -10.711 5.25 1 98.31 93 ARG B C 1
ATOM 2062 O O . ARG B 1 93 ? -1.231 -11.555 5.062 1 98.31 93 ARG B O 1
ATOM 2069 N N . LEU B 1 94 ? 0.396 -10.703 6.27 1 98.56 94 LEU B N 1
ATOM 2070 C CA . LEU B 1 94 ? 0.271 -11.75 7.281 1 98.56 94 LEU B CA 1
ATOM 2071 C C . LEU B 1 94 ? -0.915 -11.469 8.203 1 98.56 94 LEU B C 1
ATOM 2073 O O . LEU B 1 94 ? -1.674 -12.383 8.531 1 98.56 94 LEU B O 1
ATOM 2077 N N . TRP B 1 95 ? -1.097 -10.234 8.547 1 98.44 95 TRP B N 1
ATOM 2078 C CA . TRP B 1 95 ? -2.057 -9.977 9.609 1 98.44 95 TRP B CA 1
ATOM 2079 C C . TRP B 1 95 ? -3.312 -9.305 9.07 1 98.44 95 TRP B C 1
ATOM 2081 O O . TRP B 1 95 ? -4.426 -9.633 9.477 1 98.44 95 TRP B O 1
ATOM 2091 N N . ALA B 1 96 ? -3.227 -8.43 8.164 1 98.12 96 ALA B N 1
ATOM 2092 C CA . ALA B 1 96 ? -4.41 -7.734 7.66 1 98.12 96 ALA B CA 1
ATOM 2093 C C . ALA B 1 96 ? -5.156 -8.594 6.641 1 98.12 96 ALA B C 1
ATOM 2095 O O . ALA B 1 96 ? -6.355 -8.844 6.793 1 98.12 96 ALA B O 1
ATOM 2096 N N . HIS B 1 97 ? -4.438 -9.047 5.629 1 97.31 97 HIS B N 1
ATOM 2097 C CA . HIS B 1 97 ? -5.066 -9.797 4.547 1 97.31 97 HIS B CA 1
ATOM 2098 C C . HIS B 1 97 ? -5.031 -11.297 4.82 1 97.31 97 HIS B C 1
ATOM 2100 O O . HIS B 1 97 ? -5.762 -12.062 4.195 1 97.31 97 HIS B O 1
ATOM 2106 N N . ARG B 1 98 ? -4.16 -11.68 5.684 1 97.06 98 ARG B N 1
ATOM 2107 C CA . ARG B 1 98 ? -4.031 -13.078 6.082 1 97.06 98 ARG B CA 1
ATOM 2108 C C . ARG B 1 98 ? -3.855 -13.977 4.863 1 97.06 98 ARG B C 1
ATOM 2110 O O . ARG B 1 98 ? -4.52 -15.016 4.75 1 97.06 98 ARG B O 1
ATOM 2117 N N . SER B 1 99 ? -3.047 -13.555 3.996 1 96.44 99 SER B N 1
ATOM 2118 C CA . SER B 1 99 ? -2.826 -14.266 2.742 1 96.44 99 SER B CA 1
ATOM 2119 C C . SER B 1 99 ? -1.955 -15.5 2.951 1 96.44 99 SER B C 1
ATOM 2121 O O . SER B 1 99 ? -1.815 -16.328 2.049 1 96.44 99 SER B O 1
ATOM 2123 N N . TYR B 1 100 ? -1.312 -15.625 4.082 1 97 100 TYR B N 1
ATOM 2124 C CA . TYR B 1 100 ? -0.545 -16.828 4.422 1 97 100 TYR B CA 1
ATOM 2125 C C . TYR B 1 100 ? -0.526 -17.047 5.93 1 97 100 TYR B C 1
ATOM 2127 O O . TYR B 1 100 ? -0.862 -16.156 6.703 1 97 100 TYR B O 1
ATOM 2135 N N . LYS B 1 101 ? -0.182 -18.281 6.332 1 97.19 101 LYS B N 1
ATOM 2136 C CA . LYS B 1 101 ? 0.038 -18.641 7.727 1 97.19 101 LYS B CA 1
ATOM 2137 C C . LYS B 1 101 ? 1.527 -18.766 8.031 1 97.19 101 LYS B C 1
ATOM 2139 O O . LYS B 1 101 ? 2.34 -18.984 7.133 1 97.19 101 LYS B O 1
ATOM 2144 N N . ALA B 1 102 ? 1.849 -18.5 9.32 1 98.06 102 ALA B N 1
ATOM 2145 C CA . ALA B 1 102 ? 3.262 -18.562 9.68 1 98.06 102 ALA B CA 1
ATOM 2146 C C . ALA B 1 102 ? 3.445 -19.125 11.086 1 98.06 102 ALA B C 1
ATOM 2148 O O . ALA B 1 102 ? 2.531 -19.062 11.906 1 98.06 102 ALA B O 1
ATOM 2149 N N . SER B 1 103 ? 4.598 -19.641 11.32 1 98.44 103 SER B N 1
ATOM 2150 C CA . SER B 1 103 ? 4.949 -20.172 12.633 1 98.44 103 SER B CA 1
ATOM 2151 C C . SER B 1 103 ? 5.098 -19.062 13.656 1 98.44 103 SER B C 1
ATOM 2153 O O . SER B 1 103 ? 5.234 -17.891 13.297 1 98.44 103 SER B O 1
ATOM 2155 N N . PHE B 1 104 ? 5.129 -19.484 14.891 1 98.25 104 PHE B N 1
ATOM 2156 C CA . PHE B 1 104 ? 5.273 -18.516 15.977 1 98.25 104 PHE B CA 1
ATOM 2157 C C . PHE B 1 104 ? 6.602 -17.781 15.875 1 98.25 104 PHE B C 1
ATOM 2159 O O . PHE B 1 104 ? 6.664 -16.578 16.078 1 98.25 104 PHE B O 1
ATOM 2166 N N . ALA B 1 105 ? 7.598 -18.547 15.594 1 98.56 105 ALA B N 1
ATOM 2167 C CA . ALA B 1 105 ? 8.922 -17.938 15.5 1 98.56 105 ALA B CA 1
ATOM 2168 C C . ALA B 1 105 ? 8.961 -16.875 14.406 1 98.56 105 ALA B C 1
ATOM 2170 O O . ALA B 1 105 ? 9.5 -15.789 14.609 1 98.56 105 ALA B O 1
ATOM 2171 N N . TYR B 1 106 ? 8.398 -17.172 13.234 1 98.56 106 TYR B N 1
ATOM 2172 C CA . TYR B 1 106 ? 8.352 -16.203 12.141 1 98.56 106 TYR B CA 1
ATOM 2173 C C . TYR B 1 106 ? 7.504 -15 12.516 1 98.56 106 TYR B C 1
ATOM 2175 O O . TYR B 1 106 ? 7.91 -13.852 12.289 1 98.56 106 TYR B O 1
ATOM 2183 N N . ARG B 1 107 ? 6.395 -15.211 13.141 1 98.62 107 ARG B N 1
ATOM 2184 C CA . ARG B 1 107 ? 5.504 -14.133 13.562 1 98.62 107 ARG B CA 1
ATOM 2185 C C . ARG B 1 107 ? 6.195 -13.203 14.547 1 98.62 107 ARG B C 1
ATOM 2187 O O . ARG B 1 107 ? 6.008 -11.984 14.5 1 98.62 107 ARG B O 1
ATOM 2194 N N . PHE B 1 108 ? 6.945 -13.805 15.359 1 98.69 108 PHE B N 1
ATOM 2195 C CA . PHE B 1 108 ? 7.652 -13.023 16.375 1 98.69 108 PHE B CA 1
ATOM 2196 C C . PHE B 1 108 ? 8.68 -12.102 15.727 1 98.69 108 PHE B C 1
ATOM 2198 O O . PHE B 1 108 ? 8.734 -10.914 16.031 1 98.69 108 PHE B O 1
ATOM 2205 N N . VAL B 1 109 ? 9.461 -12.672 14.883 1 98.56 109 VAL B N 1
ATOM 2206 C CA . VAL B 1 109 ? 10.492 -11.891 14.211 1 98.56 109 VAL B CA 1
ATOM 2207 C C . VAL B 1 109 ? 9.852 -10.789 13.375 1 98.56 109 VAL B C 1
ATOM 2209 O O . VAL B 1 109 ? 10.297 -9.641 13.406 1 98.56 109 VAL B O 1
ATOM 2212 N N . VAL B 1 110 ? 8.812 -11.148 12.68 1 98.69 110 VAL B N 1
ATOM 2213 C CA . VAL B 1 110 ? 8.148 -10.188 11.805 1 98.69 110 VAL B CA 1
ATOM 2214 C C . VAL B 1 110 ? 7.496 -9.094 12.648 1 98.69 110 VAL B C 1
ATOM 2216 O O . VAL B 1 110 ? 7.473 -7.926 12.25 1 98.69 110 VAL B O 1
ATOM 2219 N N . MET B 1 111 ? 6.957 -9.414 13.789 1 98.69 111 MET B N 1
ATOM 2220 C CA . MET B 1 111 ? 6.402 -8.43 14.711 1 98.69 111 MET B CA 1
ATOM 2221 C C . MET B 1 111 ? 7.461 -7.41 15.117 1 98.69 111 MET B C 1
ATOM 2223 O O . MET B 1 111 ? 7.199 -6.207 15.148 1 98.69 111 MET B O 1
ATOM 2227 N N . LEU B 1 112 ? 8.656 -7.898 15.383 1 98.44 112 LEU B N 1
ATOM 2228 C CA . LEU B 1 112 ? 9.734 -7.016 15.805 1 98.44 112 LEU B CA 1
ATOM 2229 C C . LEU B 1 112 ? 10.141 -6.074 14.672 1 98.44 112 LEU B C 1
ATOM 2231 O O . LEU B 1 112 ? 10.312 -4.875 14.891 1 98.44 112 LEU B O 1
ATOM 2235 N N . VAL B 1 113 ? 10.266 -6.676 13.562 1 97.81 113 VAL B N 1
ATOM 2236 C CA . VAL B 1 113 ? 10.672 -5.871 12.414 1 97.81 113 VAL B CA 1
ATOM 2237 C C . VAL B 1 113 ? 9.578 -4.867 12.07 1 97.81 113 VAL B C 1
ATOM 2239 O O . VAL B 1 113 ? 9.867 -3.727 11.703 1 97.81 113 VAL B O 1
ATOM 2242 N N . ASN B 1 114 ? 8.352 -5.262 12.188 1 98.56 114 ASN B N 1
ATOM 2243 C CA . ASN B 1 114 ? 7.227 -4.359 12 1 98.56 114 ASN B CA 1
ATOM 2244 C C . ASN B 1 114 ? 7.254 -3.213 13.008 1 98.56 114 ASN B C 1
ATOM 2246 O O . ASN B 1 114 ? 6.996 -2.062 12.656 1 98.56 114 ASN B O 1
ATOM 2250 N N . SER B 1 115 ? 7.547 -3.537 14.234 1 97.94 115 SER B N 1
ATOM 2251 C CA . SER B 1 115 ? 7.598 -2.523 15.289 1 97.94 115 SER B CA 1
ATOM 2252 C C . SER B 1 115 ? 8.656 -1.469 14.984 1 97.94 115 SER B C 1
ATOM 2254 O O . SER B 1 115 ? 8.477 -0.29 15.297 1 97.94 115 SER B O 1
ATOM 2256 N N . CYS B 1 116 ? 9.711 -1.869 14.305 1 97.12 116 CYS B N 1
ATOM 2257 C CA . CYS B 1 116 ? 10.789 -0.948 13.945 1 97.12 116 CYS B CA 1
ATOM 2258 C C . CYS B 1 116 ? 10.32 0.04 12.883 1 97.12 116 CYS B C 1
ATOM 2260 O O . CYS B 1 116 ? 10.914 1.109 12.719 1 97.12 116 CYS B O 1
ATOM 2262 N N . ALA B 1 117 ? 9.273 -0.309 12.172 1 96.88 117 ALA B N 1
ATOM 2263 C CA . ALA B 1 117 ? 8.742 0.591 11.156 1 96.88 117 ALA B CA 1
ATOM 2264 C C . ALA B 1 117 ? 8 1.766 11.797 1 96.88 117 ALA B C 1
ATOM 2266 O O . ALA B 1 117 ? 7.789 2.795 11.148 1 96.88 117 ALA B O 1
ATOM 2267 N N . ASN B 1 118 ? 7.559 1.574 13.016 1 95.31 118 ASN B N 1
ATOM 2268 C CA . ASN B 1 118 ? 6.957 2.631 13.82 1 95.31 118 ASN B CA 1
ATOM 2269 C C . ASN B 1 118 ? 5.68 3.17 13.18 1 95.31 118 ASN B C 1
ATOM 2271 O O . ASN B 1 118 ? 5.469 4.383 13.133 1 95.31 118 ASN B O 1
ATOM 2275 N N . GLN B 1 119 ? 4.848 2.256 12.688 1 95.94 119 GLN B N 1
ATOM 2276 C CA . GLN B 1 119 ? 3.578 2.658 12.086 1 95.94 119 GLN B CA 1
ATOM 2277 C C . GLN B 1 119 ? 2.398 2.182 12.93 1 95.94 119 GLN B C 1
ATOM 2279 O O . GLN B 1 119 ? 1.356 1.805 12.391 1 95.94 119 GLN B O 1
ATOM 2284 N N . GLY B 1 120 ? 2.607 2.184 14.32 1 94 120 GLY B N 1
ATOM 2285 C CA . GLY B 1 120 ? 1.562 1.728 15.227 1 94 120 GLY B CA 1
ATOM 2286 C C . GLY B 1 120 ? 1.604 0.233 15.477 1 94 120 GLY B C 1
ATOM 2287 O O . GLY B 1 120 ? 2.508 -0.458 15.008 1 94 120 GLY B O 1
ATOM 2288 N N . THR B 1 121 ? 0.655 -0.178 16.266 1 95.81 121 THR B N 1
ATOM 2289 C CA . THR B 1 121 ? 0.591 -1.601 16.578 1 95.81 121 THR B CA 1
ATOM 2290 C C . THR B 1 121 ? 0.033 -2.391 15.398 1 95.81 121 THR B C 1
ATOM 2292 O O . THR B 1 121 ? -0.637 -1.827 14.531 1 95.81 121 THR B O 1
ATOM 2295 N N . ILE B 1 122 ? 0.331 -3.66 15.414 1 97.94 122 ILE B N 1
ATOM 2296 C CA . ILE B 1 122 ? -0.186 -4.566 14.391 1 97.94 122 ILE B CA 1
ATOM 2297 C C . ILE B 1 122 ? -1.71 -4.473 14.344 1 97.94 122 ILE B C 1
ATOM 2299 O O . ILE B 1 122 ? -2.305 -4.449 13.266 1 97.94 122 ILE B O 1
ATOM 2303 N N . PHE B 1 123 ? -2.346 -4.367 15.477 1 96.69 123 PHE B N 1
ATOM 2304 C CA . PHE B 1 123 ? -3.801 -4.34 15.57 1 96.69 123 PHE B CA 1
ATOM 2305 C C . PHE B 1 123 ? -4.359 -3.07 14.945 1 96.69 123 PHE B C 1
ATOM 2307 O O . PHE B 1 123 ? -5.27 -3.133 14.109 1 96.69 123 PHE B O 1
ATOM 2314 N N . HIS B 1 124 ? -3.793 -1.969 15.25 1 95.31 124 HIS B N 1
ATOM 2315 C CA . HIS B 1 124 ? -4.277 -0.699 14.727 1 95.31 124 HIS B CA 1
ATOM 2316 C C . HIS B 1 124 ? -3.99 -0.58 13.227 1 95.31 124 HIS B C 1
ATOM 2318 O O . HIS B 1 124 ? -4.84 -0.122 12.461 1 95.31 124 HIS B O 1
ATOM 2324 N N . TRP B 1 125 ? -2.846 -1.032 12.875 1 97.75 125 TRP B N 1
ATOM 2325 C CA . TRP B 1 125 ? -2.475 -0.951 11.461 1 97.75 125 TRP B CA 1
ATOM 2326 C C . TRP B 1 125 ? -3.391 -1.819 10.609 1 97.75 125 TRP B C 1
ATOM 2328 O O . TRP B 1 125 ? -3.922 -1.361 9.594 1 97.75 125 TRP B O 1
ATOM 2338 N N . ALA B 1 126 ? -3.594 -2.996 11.023 1 97.88 126 ALA B N 1
ATOM 2339 C CA . ALA B 1 126 ? -4.422 -3.93 10.266 1 97.88 126 ALA B CA 1
ATOM 2340 C C . ALA B 1 126 ? -5.871 -3.451 10.203 1 97.88 126 ALA B C 1
ATOM 2342 O O . ALA B 1 126 ? -6.512 -3.52 9.148 1 97.88 126 ALA B O 1
ATOM 2343 N N . ARG B 1 127 ? -6.348 -2.986 11.289 1 95.88 127 ARG B N 1
ATOM 2344 C CA . ARG B 1 127 ? -7.719 -2.486 11.336 1 95.88 127 ARG B CA 1
ATOM 2345 C C . ARG B 1 127 ? -7.902 -1.302 10.398 1 95.88 127 ARG B C 1
ATOM 2347 O O . ARG B 1 127 ? -8.852 -1.271 9.609 1 95.88 127 ARG B O 1
ATOM 2354 N N . ASP B 1 128 ? -6.992 -0.357 10.516 1 96.44 128 ASP B N 1
ATOM 2355 C CA . ASP B 1 128 ? -7.086 0.831 9.672 1 96.44 128 ASP B CA 1
ATOM 2356 C C . ASP B 1 128 ? -6.957 0.468 8.195 1 96.44 128 ASP B C 1
ATOM 2358 O O . ASP B 1 128 ? -7.66 1.023 7.348 1 96.44 128 ASP B O 1
ATOM 2362 N N . HIS B 1 129 ? -6.055 -0.428 7.926 1 97.44 129 HIS B N 1
ATOM 2363 C CA . HIS B 1 129 ? -5.844 -0.856 6.547 1 97.44 129 HIS B CA 1
ATOM 2364 C C . HIS B 1 129 ? -7.086 -1.53 5.98 1 97.44 129 HIS B C 1
ATOM 2366 O O . HIS B 1 129 ? -7.539 -1.19 4.883 1 97.44 129 HIS B O 1
ATOM 2372 N N . ARG B 1 130 ? -7.645 -2.396 6.695 1 95.94 130 ARG B N 1
ATOM 2373 C CA . ARG B 1 130 ? -8.852 -3.088 6.25 1 95.94 130 ARG B CA 1
ATOM 2374 C C . ARG B 1 130 ? -10.023 -2.121 6.121 1 95.94 130 ARG B C 1
ATOM 2376 O O . ARG B 1 130 ? -10.797 -2.195 5.164 1 95.94 130 ARG B O 1
ATOM 2383 N N . THR B 1 131 ? -10.164 -1.229 7.109 1 94.38 131 THR B N 1
ATOM 2384 C CA . THR B 1 131 ? -11.219 -0.223 7.043 1 94.38 131 THR B CA 1
ATOM 2385 C C . THR B 1 131 ? -11.07 0.641 5.793 1 94.38 131 THR B C 1
ATOM 2387 O O . THR B 1 131 ? -12.055 0.959 5.129 1 94.38 131 THR B O 1
ATOM 2390 N N . HIS B 1 132 ? -9.828 0.967 5.516 1 95.81 132 HIS B N 1
ATOM 2391 C CA . HIS B 1 132 ? -9.562 1.729 4.301 1 95.81 132 HIS B CA 1
ATOM 2392 C C . HIS B 1 132 ? -9.984 0.955 3.057 1 95.81 132 HIS B C 1
ATOM 2394 O O . HIS B 1 132 ? -10.586 1.521 2.145 1 95.81 132 HIS B O 1
ATOM 2400 N N . HIS B 1 133 ? -9.711 -0.274 3.002 1 95.06 133 HIS B N 1
ATOM 2401 C CA . HIS B 1 133 ? -10.125 -1.099 1.87 1 95.06 133 HIS B CA 1
ATOM 2402 C C . HIS B 1 133 ? -11.641 -1.149 1.747 1 95.06 133 HIS B C 1
ATOM 2404 O O . HIS B 1 133 ? -12.188 -0.939 0.662 1 95.06 133 HIS B O 1
ATOM 2410 N N . PHE B 1 134 ? -12.305 -1.25 2.781 1 89.38 134 PHE B N 1
ATOM 2411 C CA . PHE B 1 134 ? -13.742 -1.487 2.771 1 89.38 134 PHE B CA 1
ATOM 2412 C C . PHE B 1 134 ? -14.508 -0.182 2.578 1 89.38 134 PHE B C 1
ATOM 2414 O O . PHE B 1 134 ? -15.602 -0.174 2.01 1 89.38 134 PHE B O 1
ATOM 2421 N N . HIS B 1 135 ? -13.922 0.893 2.988 1 91.88 135 HIS B N 1
ATOM 2422 C CA . HIS B 1 135 ? -14.664 2.148 2.988 1 91.88 135 HIS B CA 1
ATOM 2423 C C . HIS B 1 135 ? -13.898 3.24 2.248 1 91.88 135 HIS B C 1
ATOM 2425 O O . HIS B 1 135 ? -14.023 4.422 2.574 1 91.88 135 HIS B O 1
ATOM 2431 N N . SER B 1 136 ? -13.125 2.783 1.352 1 93.69 136 SER B N 1
ATOM 2432 C CA . SER B 1 136 ? -12.273 3.719 0.626 1 93.69 136 SER B CA 1
ATOM 2433 C C . SER B 1 136 ? -13.078 4.879 0.056 1 93.69 136 SER B C 1
ATOM 2435 O O . SER B 1 136 ? -14.141 4.672 -0.538 1 93.69 136 SER B O 1
ATOM 2437 N N . GLU B 1 137 ? -12.609 6.086 0.39 1 93.06 137 GLU B N 1
ATOM 2438 C CA . GLU B 1 137 ? -13.125 7.336 -0.161 1 93.06 137 GLU B CA 1
ATOM 2439 C C . GLU B 1 137 ? -14.547 7.605 0.318 1 93.06 137 GLU B C 1
ATOM 2441 O O . GLU B 1 137 ? -15.375 8.117 -0.438 1 93.06 137 GLU B O 1
ATOM 2446 N N . THR B 1 138 ? -14.859 7.121 1.45 1 91.06 138 THR B N 1
ATOM 2447 C CA . THR B 1 138 ? -16.062 7.488 2.195 1 91.06 138 THR B CA 1
ATOM 2448 C C . THR B 1 138 ? -15.688 8.117 3.535 1 91.06 138 THR B C 1
ATOM 2450 O O . THR B 1 138 ? -14.516 8.195 3.889 1 91.06 138 THR B O 1
ATOM 2453 N N . VAL B 1 139 ? -16.672 8.523 4.254 1 89.94 139 VAL B N 1
ATOM 2454 C CA . VAL B 1 139 ? -16.453 9.188 5.535 1 89.94 139 VAL B CA 1
ATOM 2455 C C . VAL B 1 139 ? -15.906 8.195 6.547 1 89.94 139 VAL B C 1
ATOM 2457 O O . VAL B 1 139 ? -15.328 8.586 7.562 1 89.94 139 VAL B O 1
ATOM 2460 N N . ALA B 1 140 ? -16.078 6.902 6.332 1 91.94 140 ALA B N 1
ATOM 2461 C CA . ALA B 1 140 ? -15.609 5.875 7.262 1 91.94 140 ALA B CA 1
ATOM 2462 C C . ALA B 1 140 ? -14.156 5.508 6.992 1 91.94 140 ALA B C 1
ATOM 2464 O O . ALA B 1 140 ? -13.539 4.773 7.77 1 91.94 140 ALA B O 1
ATOM 2465 N N . ASP B 1 141 ? -13.625 6.004 5.891 1 94.19 141 ASP B N 1
ATOM 2466 C CA . ASP B 1 141 ? -12.219 5.82 5.551 1 94.19 141 ASP B CA 1
ATOM 2467 C C . ASP B 1 141 ? -11.312 6.613 6.492 1 94.19 141 ASP B C 1
ATOM 2469 O O . ASP B 1 141 ? -11.383 7.844 6.535 1 94.19 141 ASP B O 1
ATOM 2473 N N . PRO B 1 142 ? -10.508 5.961 7.25 1 94.25 142 PRO B N 1
ATOM 2474 C CA . PRO B 1 142 ? -9.68 6.699 8.211 1 94.25 142 PRO B CA 1
ATOM 2475 C C . PRO B 1 142 ? -8.758 7.711 7.543 1 94.25 142 PRO B C 1
ATOM 2477 O O . PRO B 1 142 ? -8.422 8.734 8.148 1 94.25 142 PRO B O 1
ATOM 2480 N N . HIS B 1 143 ? -8.32 7.441 6.395 1 94.62 143 HIS B N 1
ATOM 2481 C CA . HIS B 1 143 ? -7.484 8.383 5.656 1 94.62 143 HIS B CA 1
ATOM 2482 C C . HIS B 1 143 ? -8.062 8.672 4.277 1 94.62 143 HIS B C 1
ATOM 2484 O O . HIS B 1 143 ? -7.371 8.539 3.266 1 94.62 143 HIS B O 1
ATOM 2490 N N . ASP B 1 144 ? -9.227 9.18 4.328 1 94.38 144 ASP B N 1
ATOM 2491 C CA . ASP B 1 144 ? -10.062 9.531 3.186 1 94.38 144 ASP B CA 1
ATOM 2492 C C . ASP B 1 144 ? -9.336 10.484 2.242 1 94.38 144 ASP B C 1
ATOM 2494 O O . ASP B 1 144 ? -9.094 11.641 2.588 1 94.38 144 ASP B O 1
ATOM 2498 N N . ALA B 1 145 ? -9.102 9.992 1.045 1 94.31 145 ALA B N 1
ATOM 2499 C CA . ALA B 1 145 ? -8.336 10.758 0.067 1 94.31 145 ALA B CA 1
ATOM 2500 C C . ALA B 1 145 ? -9.109 11.992 -0.389 1 94.31 145 ALA B C 1
ATOM 2502 O O . ALA B 1 145 ? -8.516 12.977 -0.824 1 94.31 145 ALA B O 1
ATOM 2503 N N . ILE B 1 146 ? -10.336 11.938 -0.279 1 93.19 146 ILE B N 1
ATOM 2504 C CA . ILE B 1 146 ? -11.172 13.047 -0.723 1 93.19 146 ILE B CA 1
ATOM 2505 C C . ILE B 1 146 ? -10.922 14.266 0.157 1 93.19 146 ILE B C 1
ATOM 2507 O O . ILE B 1 146 ? -11.188 15.398 -0.251 1 93.19 146 ILE B O 1
ATOM 2511 N N . ARG B 1 147 ? -10.422 14.055 1.32 1 91.94 147 ARG B N 1
ATOM 2512 C CA . ARG B 1 147 ? -10.125 15.156 2.232 1 91.94 147 ARG B CA 1
ATOM 2513 C C . ARG B 1 147 ? -8.797 15.82 1.873 1 91.94 147 ARG B C 1
ATOM 2515 O O . ARG B 1 147 ? -8.367 16.75 2.549 1 91.94 147 ARG B O 1
ATOM 2522 N N . GLY B 1 148 ? -8.133 15.25 0.866 1 92.5 148 GLY B N 1
ATOM 2523 C CA . GLY B 1 148 ? -6.93 15.883 0.356 1 92.5 148 GLY B CA 1
ATOM 2524 C C . GLY B 1 148 ? -5.664 15.117 0.691 1 92.5 148 GLY B C 1
ATOM 2525 O O . GLY B 1 148 ? -5.664 14.266 1.579 1 92.5 148 GLY B O 1
ATOM 2526 N N . PHE B 1 149 ? -4.641 15.562 0.094 1 95.31 149 PHE B N 1
ATOM 2527 C CA . PHE B 1 149 ? -3.369 14.859 0.197 1 95.31 149 PHE B CA 1
ATOM 2528 C C . PHE B 1 149 ? -2.828 14.922 1.621 1 95.31 149 PHE B C 1
ATOM 2530 O O . PHE B 1 149 ? -2.467 13.891 2.199 1 95.31 149 PHE B O 1
ATOM 2537 N N . TRP B 1 150 ? -2.814 16.047 2.15 1 93.38 150 TRP B N 1
ATOM 2538 C CA . TRP B 1 150 ? -2.152 16.234 3.439 1 93.38 150 TRP B CA 1
ATOM 2539 C C . TRP B 1 150 ? -2.912 15.516 4.551 1 93.38 150 TRP B C 1
ATOM 2541 O O . TRP B 1 150 ? -2.303 14.953 5.457 1 93.38 150 TRP B O 1
ATOM 2551 N N . PHE B 1 151 ? -4.199 15.57 4.488 1 93.62 151 PHE B N 1
ATOM 2552 C CA . PHE B 1 151 ? -4.965 14.797 5.457 1 93.62 151 PHE B CA 1
ATOM 2553 C C . PHE B 1 151 ? -4.684 13.305 5.305 1 93.62 151 PHE B C 1
ATOM 2555 O O . PHE B 1 151 ? -4.34 12.633 6.273 1 93.62 151 PHE B O 1
ATOM 2562 N N . ALA B 1 152 ? -4.781 12.812 4.051 1 95.56 152 ALA B N 1
ATOM 2563 C CA . ALA B 1 152 ? -4.629 11.383 3.797 1 95.56 152 ALA B CA 1
ATOM 2564 C C . ALA B 1 152 ? -3.203 10.922 4.094 1 95.56 152 ALA B C 1
ATOM 2566 O O . ALA B 1 152 ? -2.986 9.773 4.496 1 95.56 152 ALA B O 1
ATOM 2567 N N . HIS B 1 153 ? -2.293 11.82 3.906 1 95 153 HIS B N 1
ATOM 2568 C CA . HIS B 1 153 ? -0.893 11.461 4.102 1 95 153 HIS B CA 1
ATOM 2569 C C . HIS B 1 153 ? -0.539 11.414 5.586 1 95 153 HIS B C 1
ATOM 2571 O O . HIS B 1 153 ? 0.094 10.461 6.047 1 95 153 HIS B O 1
ATOM 2577 N N . MET B 1 154 ? -0.97 12.383 6.316 1 94.56 154 MET B N 1
ATOM 2578 C CA . MET B 1 154 ? -0.489 12.406 7.695 1 94.56 154 MET B CA 1
ATOM 2579 C C . MET B 1 154 ? -1.541 13 8.625 1 94.56 154 MET B C 1
ATOM 2581 O O . MET B 1 154 ? -1.556 12.703 9.82 1 94.56 154 MET B O 1
ATOM 2585 N N . GLY B 1 155 ? -2.416 13.836 8.148 1 93.81 155 GLY B N 1
ATOM 2586 C CA . GLY B 1 155 ? -3.389 14.516 8.984 1 93.81 155 GLY B CA 1
ATOM 2587 C C . GLY B 1 155 ? -4.262 13.562 9.781 1 93.81 155 GLY B C 1
ATOM 2588 O O . GLY B 1 155 ? -4.602 13.844 10.938 1 93.81 155 GLY B O 1
ATOM 2589 N N . TRP B 1 156 ? -4.613 12.5 9.18 1 94.69 156 TRP B N 1
ATOM 2590 C CA . TRP B 1 156 ? -5.477 11.523 9.836 1 94.69 156 TRP B CA 1
ATOM 2591 C C . TRP B 1 156 ? -4.816 10.961 11.086 1 94.69 156 TRP B C 1
ATOM 2593 O O . TRP B 1 156 ? -5.496 10.484 11.992 1 94.69 156 TRP B O 1
ATOM 2603 N N . LEU B 1 157 ? -3.506 11.016 11.195 1 95.69 157 LEU B N 1
ATOM 2604 C CA . LEU B 1 157 ? -2.787 10.508 12.359 1 95.69 157 LEU B CA 1
ATOM 2605 C C . LEU B 1 157 ? -2.836 11.5 13.516 1 95.69 157 LEU B C 1
ATOM 2607 O O . LEU B 1 157 ? -2.641 11.125 14.672 1 95.69 157 LEU B O 1
ATOM 2611 N N . TYR B 1 158 ? -3.033 12.68 13.188 1 95.5 158 TYR B N 1
ATOM 2612 C CA . TYR B 1 158 ? -3.018 13.75 14.18 1 95.5 158 TYR B CA 1
ATOM 2613 C C . TYR B 1 158 ? -4.387 13.922 14.82 1 95.5 158 TYR B C 1
ATOM 2615 O O . TYR B 1 158 ? -4.516 14.547 15.875 1 95.5 158 TYR B O 1
ATOM 2623 N N . LEU B 1 159 ? -5.379 13.422 14.172 1 93.44 159 LEU B N 1
ATOM 2624 C CA . LEU B 1 159 ? -6.746 13.703 14.594 1 93.44 159 LEU B CA 1
ATOM 2625 C C . LEU B 1 159 ? -7.426 12.445 15.109 1 93.44 159 LEU B C 1
ATOM 2627 O O . LEU B 1 159 ? -7.066 11.328 14.719 1 93.44 159 LEU B O 1
ATOM 2631 N N . LYS B 1 160 ? -8.391 12.68 15.898 1 90.5 160 LYS B N 1
ATOM 2632 C CA . LYS B 1 160 ? -9.242 11.578 16.344 1 90.5 160 LYS B CA 1
ATOM 2633 C C . LYS B 1 160 ? -10.055 11.016 15.172 1 90.5 160 LYS B C 1
ATOM 2635 O O . LYS B 1 160 ? -10.547 11.766 14.336 1 90.5 160 LYS B O 1
ATOM 2640 N N . LYS B 1 161 ? -10.094 9.719 15.133 1 84 161 LYS B N 1
ATOM 2641 C CA . LYS B 1 161 ? -10.836 9.047 14.07 1 84 161 LYS B CA 1
ATOM 2642 C C . LYS B 1 161 ? -12.336 9.203 14.258 1 84 161 LYS B C 1
ATOM 2644 O O . LYS B 1 161 ? -12.82 9.32 15.391 1 84 161 LYS B O 1
ATOM 2649 N N . ASP B 1 162 ? -13 9.266 13.133 1 74.5 162 ASP B N 1
ATOM 2650 C CA . ASP B 1 162 ? -14.461 9.305 13.172 1 74.5 162 ASP B CA 1
ATOM 2651 C C . ASP B 1 162 ? -15.023 8.031 13.805 1 74.5 162 ASP B C 1
ATOM 2653 O O . ASP B 1 162 ? -14.656 6.922 13.406 1 74.5 162 ASP B O 1
ATOM 2657 N N . PRO B 1 163 ? -15.742 8.141 14.852 1 71.44 163 PRO B N 1
ATOM 2658 C CA . PRO B 1 163 ? -16.234 6.949 15.555 1 71.44 163 PRO B CA 1
ATOM 2659 C C . PRO B 1 163 ? -17.188 6.109 14.711 1 71.44 163 PRO B C 1
ATOM 2661 O O . PRO B 1 163 ? -17.469 4.961 15.062 1 71.44 163 PRO B O 1
ATOM 2664 N N . ARG B 1 164 ? -17.703 6.656 13.656 1 62.22 164 ARG B N 1
ATOM 2665 C CA . ARG B 1 164 ? -18.688 5.918 12.875 1 62.22 164 ARG B CA 1
ATOM 2666 C C . ARG B 1 164 ? -18.031 4.754 12.133 1 62.22 164 ARG B C 1
ATOM 2668 O O . ARG B 1 164 ? -16.844 4.797 11.82 1 62.22 164 ARG B O 1
#